Protein AF-A0A1B6HY17-F1 (afdb_monomer_lite)

pLDDT: mean 80.17, std 13.47, range [38.69, 95.19]

Organism: NCBI:txid320908

Foldseek 3Di:
DVVVLVVVLVCCVVVVDPDDPVQVDWDWDWAAAPLDDPVDPVRTDIDTHGDPSVVVVVVVVVVVVLVVCVVVVVDDPLDQPPHPPRDPVNNVVVLVVLLVVLVVVDDQLVSLLVSLLVQQVGPVGDALVVLVVSCCPRPVVVCLVVLLPCVQPDVVVLVVSQVSVQSSLCSSVVHDPPPDSVVSCVVSVHDGVNVVSLVSLLVVLLVLCVDVVPPCNVVLVVVLVVLVPDCVCVPPPDRSNNVSNVVNCVVPVDDDPPPDPPPVDDPVDPPPPDPPPDDDDCDQVNDHDDPPDDPVVVVVSVVVCCCVVPVPDDDDADQPDQDSSGHGD

Radius of gyration: 31.62 Å; chains: 1; bounding box: 74×53×94 Å

Sequence (329 aa):
ALDILLNLYNNIWNGIMDFPDSWKKFKVVALLKPGKDKDNETSYRPISLIPCFIKIMNTMIKNRLVWLVDYLKIIPDAQHAFRKHLGCADYLVQLISNIQTAFTHNESTQKDLNILKMVSCGRNGANPDFVLSIYKSLIRSKIDYCSFIYGHAPNYILDRLEKVQNQALRLAIGAFKTTPIIGMQFECAIPTLSLRRLSLTERLIYKIITDTTHPAYHSVMYLYMLTNNNPFWNKKKTPVYIQALSLVQTINPIENNLKLFAVPHDLTKPIEITDVNVSCNTLINGRLLDKKVSNQILQQEWYNMVNITYKDNIMIYTDGSKIDSGSGA

Secondary structure (DSSP, 8-state):
-HHHHHHHHHHHHTTSSPPPGGGG--EEEEEEPTT--TT-GGGEEEEEE--HHHHHHHHHHHHHHHHHHHHTT-S-TT--TTSTT--HHHHHHHHHHHHHHHHHT--HHHHHHHHHHHHHTSTT---HHHHHHHIIIIIIHHHHTTHHHHTTS-HHHHHHHHHHHHHHHHHHTT--TTS-HHHHHHHTT---HHHHHHHHHHHHHHHHHH-TTSTTHHHHHHHHHHHHT-GGGGSSPPPHHHHHHHHHHHH-SS---------SS-TTS--------------BTTBPPPTTS-HHHHHHHHHHHHHHH-TT---PPPTTPBPTTSSB-

InterPro domains:
  IPR052560 RNA-directed DNA polymerase, mobile element [PTHR36688] (4-109)

Structure (mmCIF, N/CA/C/O backbone):
data_AF-A0A1B6HY17-F1
#
_entry.id   AF-A0A1B6HY17-F1
#
loop_
_atom_site.group_PDB
_atom_site.id
_atom_site.type_symbol
_atom_site.label_atom_id
_atom_site.label_alt_id
_atom_site.label_comp_id
_atom_site.label_asym_id
_atom_site.label_entity_id
_atom_site.label_seq_id
_atom_site.pdbx_PDB_ins_code
_atom_site.Cartn_x
_atom_site.Cartn_y
_atom_site.Cartn_z
_atom_site.occupancy
_atom_site.B_iso_or_equiv
_atom_site.auth_seq_id
_atom_site.auth_comp_id
_atom_site.auth_asym_id
_atom_site.auth_atom_id
_atom_site.pdbx_PDB_model_num
ATOM 1 N N . ALA A 1 1 ? 22.034 0.777 -54.975 1.00 74.00 1 ALA A N 1
ATOM 2 C CA . ALA A 1 1 ? 21.857 1.899 -54.017 1.00 74.00 1 ALA A CA 1
ATOM 3 C C . ALA A 1 1 ? 21.932 1.423 -52.564 1.00 74.00 1 ALA A C 1
ATOM 5 O O . ALA A 1 1 ? 22.752 1.944 -51.819 1.00 74.00 1 ALA A O 1
ATOM 6 N N . LEU A 1 2 ? 21.138 0.419 -52.168 1.00 86.75 2 LEU A N 1
ATOM 7 C CA . LEU A 1 2 ? 21.209 -0.180 -50.826 1.00 86.75 2 LEU A CA 1
ATOM 8 C C . LEU A 1 2 ? 22.579 -0.807 -50.523 1.00 86.75 2 LEU A C 1
ATOM 10 O O . LEU A 1 2 ? 23.093 -0.599 -49.432 1.00 86.75 2 LEU A O 1
ATOM 14 N N . ASP A 1 3 ? 23.212 -1.468 -51.495 1.00 90.62 3 ASP A N 1
ATOM 15 C CA . ASP A 1 3 ? 24.536 -2.087 -51.300 1.00 90.62 3 ASP A CA 1
ATOM 16 C C . ASP A 1 3 ? 25.638 -1.056 -51.039 1.00 90.62 3 ASP A C 1
ATOM 18 O O . ASP A 1 3 ? 26.510 -1.256 -50.201 1.00 90.62 3 ASP A O 1
ATOM 22 N N . ILE A 1 4 ? 25.558 0.098 -51.706 1.00 90.12 4 ILE A N 1
ATOM 23 C CA . ILE A 1 4 ? 26.482 1.221 -51.498 1.00 90.12 4 ILE A CA 1
ATOM 24 C C . ILE A 1 4 ? 26.319 1.767 -50.077 1.00 90.12 4 ILE A C 1
ATOM 26 O O . ILE A 1 4 ? 27.302 1.997 -49.377 1.00 90.12 4 ILE A O 1
ATOM 30 N N . LEU A 1 5 ? 25.070 1.940 -49.637 1.00 88.88 5 LEU A N 1
ATOM 31 C CA . LEU A 1 5 ? 24.751 2.406 -48.293 1.00 88.88 5 LEU A CA 1
ATOM 32 C C . LEU A 1 5 ? 25.228 1.408 -47.224 1.00 88.88 5 LEU A C 1
ATOM 34 O O . LEU A 1 5 ? 25.807 1.807 -46.216 1.00 88.88 5 LEU A O 1
ATOM 38 N N . LEU A 1 6 ? 25.014 0.112 -47.455 1.00 91.19 6 LEU A N 1
ATOM 39 C CA . LEU A 1 6 ? 25.453 -0.962 -46.571 1.00 91.19 6 LEU A CA 1
ATOM 40 C C . LEU A 1 6 ? 26.981 -1.001 -46.454 1.00 91.19 6 LEU A C 1
ATOM 42 O O . LEU A 1 6 ? 27.503 -1.042 -45.341 1.00 91.19 6 LEU A O 1
ATOM 46 N N . ASN A 1 7 ? 27.693 -0.922 -47.580 1.00 91.94 7 ASN A N 1
ATOM 47 C CA . ASN A 1 7 ? 29.153 -0.852 -47.600 1.00 91.94 7 ASN A CA 1
ATOM 48 C C . ASN A 1 7 ? 29.667 0.374 -46.842 1.00 91.94 7 ASN A C 1
ATOM 50 O O . ASN A 1 7 ? 30.602 0.260 -46.054 1.00 91.94 7 ASN A O 1
ATOM 54 N N . LEU A 1 8 ? 29.016 1.527 -47.009 1.00 91.56 8 LEU A N 1
ATOM 55 C CA . LEU A 1 8 ? 29.363 2.742 -46.280 1.00 91.56 8 LEU A CA 1
ATOM 56 C C . LEU A 1 8 ? 29.219 2.564 -44.760 1.00 91.56 8 LEU A C 1
ATOM 58 O O . LEU A 1 8 ? 30.138 2.907 -44.020 1.00 91.56 8 LEU A O 1
ATOM 62 N N . TYR A 1 9 ? 28.117 1.979 -44.280 1.00 92.75 9 TYR A N 1
ATOM 63 C CA . TYR A 1 9 ? 27.955 1.699 -42.849 1.00 92.75 9 TYR A CA 1
ATOM 64 C C . TYR A 1 9 ? 28.946 0.660 -42.324 1.00 92.75 9 TYR A C 1
ATOM 66 O O . TYR A 1 9 ? 29.460 0.824 -41.220 1.00 92.75 9 TYR A O 1
ATOM 74 N N . ASN A 1 10 ? 29.234 -0.389 -43.096 1.00 93.19 10 ASN A N 1
ATOM 75 C CA . ASN A 1 10 ? 30.201 -1.414 -42.704 1.00 93.19 10 ASN A CA 1
ATOM 76 C C . ASN A 1 10 ? 31.621 -0.843 -42.606 1.00 93.19 10 ASN A C 1
ATOM 78 O O . ASN A 1 10 ? 32.337 -1.164 -41.662 1.00 93.19 10 ASN A O 1
ATOM 82 N N . ASN A 1 11 ? 32.010 0.047 -43.523 1.00 93.38 11 ASN A N 1
ATOM 83 C CA . ASN A 1 11 ? 33.306 0.724 -43.472 1.00 93.38 11 ASN A CA 1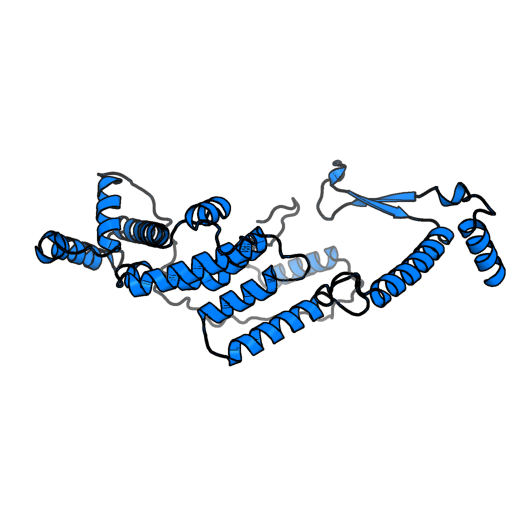
ATOM 84 C C . ASN A 1 11 ? 33.441 1.602 -42.222 1.00 93.38 11 ASN A C 1
ATOM 86 O O . ASN A 1 11 ? 34.491 1.588 -41.586 1.00 93.38 11 ASN A O 1
ATOM 90 N N . ILE A 1 12 ? 32.373 2.311 -41.837 1.00 91.88 12 ILE A N 1
ATOM 91 C CA . ILE A 1 12 ? 32.336 3.073 -40.578 1.00 91.88 12 ILE A CA 1
ATOM 92 C C . ILE A 1 12 ? 32.447 2.131 -39.373 1.00 91.88 12 ILE A C 1
ATOM 94 O O . ILE A 1 12 ? 33.233 2.372 -38.463 1.00 91.88 12 ILE A O 1
ATOM 98 N N . TRP A 1 13 ? 31.677 1.040 -39.360 1.00 89.75 13 TRP A N 1
ATOM 99 C CA . TRP A 1 13 ? 31.637 0.101 -38.234 1.00 89.75 13 TRP A CA 1
ATOM 100 C C . TRP A 1 13 ? 32.972 -0.614 -38.001 1.00 89.75 13 TRP A C 1
ATOM 102 O O . TRP A 1 13 ? 33.369 -0.825 -36.859 1.00 89.75 13 TRP A O 1
ATOM 112 N N . ASN A 1 14 ? 33.670 -0.966 -39.081 1.00 92.31 14 ASN A N 1
ATOM 113 C CA . ASN A 1 14 ? 34.960 -1.651 -39.035 1.00 92.31 14 ASN A CA 1
ATOM 114 C C . ASN A 1 14 ? 36.148 -0.692 -38.838 1.00 92.31 14 ASN A C 1
ATOM 116 O O . ASN A 1 14 ? 37.292 -1.136 -38.888 1.00 92.31 14 ASN A O 1
ATOM 120 N N . GLY A 1 15 ? 35.898 0.611 -38.649 1.00 89.12 15 GLY A N 1
ATOM 121 C CA . GLY A 1 15 ? 36.947 1.616 -38.448 1.00 89.12 15 GLY A CA 1
ATOM 122 C C . GLY A 1 15 ? 37.780 1.921 -39.697 1.00 89.12 15 GLY A C 1
ATOM 123 O O . GLY A 1 15 ? 38.855 2.497 -39.586 1.00 89.12 15 GLY A O 1
ATOM 124 N N . ILE A 1 16 ? 37.302 1.536 -40.885 1.00 93.56 16 ILE A N 1
ATOM 125 C CA . ILE A 1 16 ? 37.954 1.827 -42.173 1.00 93.56 16 ILE A CA 1
ATOM 126 C C . ILE A 1 16 ? 37.718 3.292 -42.567 1.00 93.56 16 ILE A C 1
ATOM 128 O O . ILE A 1 16 ? 38.547 3.901 -43.238 1.00 93.56 16 ILE A O 1
ATOM 132 N N . MET A 1 17 ? 36.575 3.853 -42.167 1.00 91.00 17 MET A N 1
ATOM 133 C CA . MET A 1 17 ? 36.203 5.238 -42.433 1.00 91.00 17 MET A CA 1
ATOM 134 C C . MET A 1 17 ? 35.754 5.928 -41.148 1.00 91.00 17 MET A C 1
ATOM 136 O O . MET A 1 17 ? 34.945 5.384 -40.395 1.00 91.00 17 MET A O 1
ATOM 140 N N . ASP A 1 18 ? 36.223 7.156 -40.945 1.00 88.31 18 ASP A N 1
ATOM 141 C CA . ASP A 1 18 ? 35.771 7.984 -39.837 1.00 88.31 18 ASP A CA 1
ATOM 142 C C . ASP A 1 18 ? 34.319 8.421 -39.996 1.00 88.31 18 ASP A C 1
ATOM 144 O O . ASP A 1 18 ? 33.755 8.541 -41.088 1.00 88.31 18 ASP A O 1
ATOM 148 N N . PHE A 1 19 ? 33.707 8.707 -38.854 1.00 88.50 19 PHE A N 1
ATOM 149 C CA . PHE A 1 19 ? 32.346 9.191 -38.815 1.00 88.50 19 PHE A CA 1
ATOM 150 C C . PHE A 1 19 ? 32.248 10.609 -39.396 1.00 88.50 19 PHE A C 1
ATOM 152 O O . PHE A 1 19 ? 32.865 11.520 -38.830 1.00 88.50 19 PHE A O 1
ATOM 159 N N . PRO A 1 20 ? 31.440 10.845 -40.448 1.00 89.62 20 PRO A N 1
ATOM 160 C CA . PRO A 1 20 ? 31.355 12.162 -41.069 1.00 89.62 20 PRO A CA 1
ATOM 161 C C . PRO A 1 20 ? 30.902 13.238 -40.076 1.00 89.62 20 PRO A C 1
ATOM 163 O O . PRO A 1 20 ? 29.918 13.062 -39.356 1.00 89.62 20 PRO A O 1
ATOM 166 N N . ASP A 1 21 ? 31.556 14.399 -40.067 1.00 88.56 21 ASP A N 1
ATOM 167 C CA . ASP A 1 21 ? 31.206 15.473 -39.124 1.00 88.56 21 ASP A CA 1
ATOM 168 C C . ASP A 1 21 ? 29.803 16.041 -39.351 1.00 88.56 21 ASP A C 1
ATOM 170 O O . ASP A 1 21 ? 29.134 16.469 -38.410 1.00 88.56 21 ASP A O 1
ATOM 174 N N . SER A 1 22 ? 29.304 15.992 -40.587 1.00 88.12 22 SER A N 1
ATOM 175 C CA . SER A 1 22 ? 27.924 16.368 -40.911 1.00 88.12 22 SER A CA 1
ATOM 176 C C . SER A 1 22 ? 26.894 15.484 -40.203 1.00 88.12 22 SER A C 1
ATOM 178 O O . SER A 1 22 ? 25.798 15.945 -39.892 1.00 88.12 22 SER A O 1
ATOM 180 N N . TRP A 1 23 ? 27.247 14.235 -39.900 1.00 88.81 23 TRP A N 1
ATOM 181 C CA . TRP A 1 23 ? 26.377 13.280 -39.220 1.00 88.81 23 TRP A CA 1
ATOM 182 C C . TRP A 1 23 ? 26.347 13.483 -37.698 1.00 88.81 23 TRP A C 1
ATOM 184 O O . TRP A 1 23 ? 25.401 13.047 -37.044 1.00 88.81 23 TRP A O 1
ATOM 194 N N . LYS A 1 24 ? 27.344 14.182 -37.140 1.00 87.38 24 LYS A N 1
ATOM 195 C CA . LYS A 1 24 ? 27.433 14.538 -35.711 1.00 87.38 24 LYS A CA 1
ATOM 196 C C . LYS A 1 24 ? 26.614 15.788 -35.358 1.00 87.38 24 LYS A C 1
ATOM 198 O O . LYS A 1 24 ? 26.428 16.091 -34.184 1.00 87.38 24 LYS A O 1
ATOM 203 N N . LYS A 1 25 ? 26.126 16.530 -36.360 1.00 89.75 25 LYS A N 1
ATOM 204 C CA . LYS A 1 25 ? 25.347 17.763 -36.172 1.00 89.75 25 LYS A CA 1
ATOM 205 C C . LYS A 1 25 ? 23.855 17.441 -36.045 1.00 89.75 25 LYS A C 1
ATOM 207 O O . LYS A 1 25 ? 23.248 16.892 -36.964 1.00 89.75 25 LYS A O 1
ATOM 212 N N . PHE A 1 26 ? 23.251 17.825 -34.921 1.00 92.25 26 PHE A N 1
ATOM 213 C CA . PHE A 1 26 ? 21.824 17.631 -34.644 1.00 92.25 26 PHE A CA 1
ATOM 214 C C . PHE A 1 26 ? 21.090 18.970 -34.600 1.00 92.25 26 PHE A C 1
ATOM 216 O O . PHE A 1 26 ? 21.596 19.942 -34.043 1.00 92.25 26 PHE A O 1
ATOM 223 N N . LYS A 1 27 ? 19.872 19.021 -35.150 1.00 91.38 27 LYS A N 1
ATOM 224 C CA . LYS A 1 27 ? 19.006 20.201 -35.033 1.00 91.38 27 LYS A CA 1
ATOM 225 C C . LYS A 1 27 ? 18.105 20.038 -33.814 1.00 91.38 27 LYS A C 1
ATOM 227 O O . LYS A 1 27 ? 17.242 19.167 -33.817 1.00 91.38 27 LYS A O 1
ATOM 232 N N . VAL A 1 28 ? 18.282 20.864 -32.789 1.00 91.25 28 VAL A N 1
ATOM 233 C CA . VAL A 1 28 ? 17.421 20.846 -31.598 1.00 91.25 28 VAL A CA 1
ATOM 234 C C . VAL A 1 28 ? 16.226 21.767 -31.824 1.00 91.25 28 VAL A C 1
ATOM 236 O O . VAL A 1 28 ? 16.386 22.922 -32.206 1.00 91.25 28 VAL A O 1
ATOM 239 N N . VAL A 1 29 ? 15.021 21.245 -31.610 1.00 92.75 29 VAL A N 1
ATOM 240 C CA . VAL A 1 29 ? 13.766 22.000 -31.653 1.00 92.75 29 VAL A CA 1
ATOM 241 C C . VAL A 1 29 ? 13.125 21.933 -30.274 1.00 92.75 29 VAL A C 1
ATOM 243 O O . VAL A 1 29 ? 12.852 20.847 -29.768 1.00 92.75 29 VAL A O 1
ATOM 246 N N . ALA A 1 30 ? 12.889 23.087 -29.661 1.00 92.00 30 ALA A N 1
ATOM 247 C CA . ALA A 1 30 ? 12.223 23.192 -28.371 1.00 92.00 30 ALA A CA 1
ATOM 248 C C . ALA A 1 30 ? 10.698 23.227 -28.567 1.00 92.00 30 ALA A C 1
ATOM 250 O O . ALA A 1 30 ? 10.172 24.137 -29.203 1.00 92.00 30 ALA A O 1
ATOM 251 N N . LEU A 1 31 ? 9.979 22.238 -28.030 1.00 91.94 31 LEU A N 1
ATOM 252 C CA . LEU A 1 31 ? 8.514 22.212 -28.039 1.00 91.94 31 LEU A CA 1
ATOM 253 C C . LEU A 1 31 ? 7.955 22.680 -26.699 1.00 91.94 31 LEU A C 1
ATOM 255 O O . LEU A 1 31 ? 8.223 22.060 -25.670 1.00 91.94 31 LEU A O 1
ATOM 259 N N . LEU A 1 32 ? 7.137 23.729 -26.711 1.00 93.69 32 LEU A N 1
ATOM 260 C CA . LEU A 1 32 ? 6.483 24.235 -25.506 1.00 93.69 32 LEU A CA 1
ATOM 261 C C . LEU A 1 32 ? 5.523 23.185 -24.917 1.00 93.69 32 LEU A C 1
ATOM 263 O O . LEU A 1 32 ? 4.714 22.584 -25.629 1.00 93.69 32 LEU A O 1
ATOM 267 N N . LYS A 1 33 ? 5.603 22.955 -23.603 1.00 89.88 33 LYS A N 1
ATOM 268 C CA . LYS A 1 33 ? 4.640 22.130 -22.864 1.00 89.88 33 LYS A CA 1
ATOM 269 C C . LYS A 1 33 ? 3.282 22.857 -22.837 1.00 89.88 33 LYS A C 1
ATOM 271 O O . LYS A 1 33 ? 3.252 24.056 -22.573 1.00 89.88 33 LYS A O 1
ATOM 276 N N . PRO A 1 34 ? 2.155 22.160 -23.065 1.00 88.94 34 PRO A N 1
ATOM 277 C CA . PRO A 1 34 ? 0.836 22.793 -23.054 1.00 88.94 34 PRO A CA 1
ATOM 278 C C . PRO A 1 34 ? 0.552 23.533 -21.738 1.00 88.94 34 PRO A C 1
ATOM 280 O O . PRO A 1 34 ? 0.743 22.956 -20.667 1.00 88.94 34 PRO A O 1
ATOM 283 N N . GLY A 1 35 ? 0.090 24.787 -21.824 1.00 87.62 35 GLY A N 1
ATOM 284 C CA . GLY A 1 35 ? -0.302 25.603 -20.665 1.00 87.62 35 GLY A CA 1
ATOM 285 C C . GLY A 1 35 ? 0.851 26.047 -19.758 1.00 87.62 35 GLY A C 1
ATOM 286 O O . GLY A 1 35 ? 0.622 26.340 -18.589 1.00 87.62 35 GLY A O 1
ATOM 287 N N . LYS A 1 36 ? 2.095 26.039 -20.251 1.00 88.00 36 LYS A N 1
ATOM 288 C CA . LYS A 1 36 ? 3.266 26.528 -19.515 1.00 88.00 36 LYS A CA 1
ATOM 289 C C . LYS A 1 36 ? 3.767 27.849 -20.090 1.00 88.00 36 LYS A C 1
ATOM 291 O O . LYS A 1 36 ? 3.614 28.107 -21.282 1.00 88.00 36 LYS A O 1
ATOM 296 N N . ASP A 1 37 ? 4.357 28.655 -19.214 1.00 89.19 37 ASP A N 1
ATOM 297 C CA . ASP A 1 37 ? 4.884 29.978 -19.533 1.00 89.19 37 ASP A CA 1
ATOM 298 C C . ASP A 1 37 ? 5.977 29.906 -20.611 1.00 89.19 37 ASP A C 1
ATOM 300 O O . ASP A 1 37 ? 6.870 29.059 -20.537 1.00 89.19 37 ASP A O 1
ATOM 304 N N . LYS A 1 38 ? 5.890 30.779 -21.616 1.00 89.50 38 LYS A N 1
ATOM 305 C CA . LYS A 1 38 ? 6.807 30.822 -22.761 1.00 89.50 38 LYS A CA 1
ATOM 306 C C . LYS A 1 38 ? 8.171 31.393 -22.403 1.00 89.50 38 LYS A C 1
ATOM 308 O O . LYS A 1 38 ? 9.128 31.054 -23.098 1.00 89.50 38 LYS A O 1
ATOM 313 N N . ASP A 1 39 ? 8.244 32.197 -21.348 1.00 89.62 39 ASP A N 1
ATOM 314 C CA . ASP A 1 39 ? 9.460 32.913 -20.957 1.00 89.62 39 ASP A CA 1
ATOM 315 C C . ASP A 1 39 ? 10.358 32.074 -20.033 1.00 89.62 39 ASP A C 1
ATOM 317 O O . ASP A 1 39 ? 11.509 32.417 -19.777 1.00 89.62 39 ASP A O 1
ATOM 321 N N . ASN A 1 40 ? 9.863 30.919 -19.575 1.00 86.25 40 ASN A N 1
ATOM 322 C CA . ASN A 1 40 ? 10.612 29.986 -18.743 1.00 86.25 40 ASN A CA 1
ATOM 323 C C . ASN A 1 40 ? 11.183 28.822 -19.571 1.00 86.25 40 ASN A C 1
ATOM 325 O O . ASN A 1 40 ? 10.450 28.040 -20.180 1.00 86.25 40 ASN A O 1
ATOM 329 N N . GLU A 1 41 ? 12.503 28.638 -19.531 1.00 84.50 41 GLU A N 1
ATOM 330 C CA . GLU A 1 41 ? 13.215 27.579 -20.261 1.00 84.50 41 GLU A CA 1
ATOM 331 C C . GLU A 1 41 ? 12.730 26.162 -19.898 1.00 84.50 41 GLU A C 1
ATOM 333 O O . GLU A 1 41 ? 12.620 25.283 -20.759 1.00 84.50 41 GLU A O 1
ATOM 338 N N . THR A 1 42 ? 12.347 25.931 -18.636 1.00 88.38 42 THR A N 1
ATOM 339 C CA . THR A 1 42 ? 11.865 24.619 -18.159 1.00 88.38 42 THR A CA 1
ATOM 340 C C . THR A 1 42 ? 10.504 24.218 -18.744 1.00 88.38 42 THR A C 1
ATOM 342 O O . THR A 1 42 ? 10.095 23.046 -18.664 1.00 88.38 42 THR A O 1
ATOM 345 N N . SER A 1 43 ? 9.803 25.163 -19.375 1.00 92.25 43 SER A N 1
ATOM 346 C CA . SER A 1 43 ? 8.531 24.945 -20.063 1.00 92.25 43 SER A CA 1
ATOM 347 C C . SER A 1 43 ? 8.683 24.226 -21.396 1.00 92.25 43 SER A C 1
ATOM 349 O O . SER A 1 43 ? 7.687 23.733 -21.921 1.00 92.25 43 SER A O 1
ATOM 351 N N . TYR A 1 44 ? 9.892 24.095 -21.939 1.00 92.62 44 TYR A N 1
ATOM 352 C CA . TYR A 1 44 ? 10.112 23.453 -23.231 1.00 92.62 44 TYR A CA 1
ATOM 353 C C . TYR A 1 44 ? 10.596 22.002 -23.095 1.00 92.62 44 TYR A C 1
ATOM 355 O O . TYR A 1 44 ? 11.185 21.583 -22.098 1.00 92.62 44 TYR A O 1
ATOM 363 N N . ARG A 1 45 ? 10.308 21.193 -24.116 1.00 88.56 45 ARG A N 1
ATOM 364 C CA . ARG A 1 45 ? 10.867 19.858 -24.336 1.00 88.56 45 ARG A CA 1
ATOM 365 C C . ARG A 1 45 ? 11.839 19.945 -25.512 1.00 88.56 45 ARG A C 1
ATOM 367 O O . ARG A 1 45 ? 11.376 20.189 -26.628 1.00 88.56 45 ARG A O 1
ATOM 374 N N . PRO A 1 46 ? 13.148 19.752 -25.312 1.00 92.69 46 PRO A N 1
ATOM 375 C CA . PRO A 1 46 ? 14.078 19.704 -26.429 1.00 92.69 46 PRO A CA 1
ATOM 376 C C . PRO A 1 46 ? 13.891 18.394 -27.205 1.00 92.69 46 PRO A C 1
ATOM 378 O O . PRO A 1 46 ? 13.906 17.307 -26.629 1.00 92.69 46 PRO A O 1
ATOM 381 N N . ILE A 1 47 ? 13.716 18.490 -28.523 1.00 91.31 47 ILE A N 1
ATOM 382 C CA . ILE A 1 47 ? 13.706 17.355 -29.448 1.00 91.31 47 ILE A CA 1
ATOM 383 C C . ILE A 1 47 ? 14.886 17.493 -30.399 1.00 91.31 47 ILE A C 1
ATOM 385 O O . ILE A 1 47 ? 14.967 18.443 -31.176 1.00 91.31 47 ILE A O 1
ATOM 389 N N . SER A 1 48 ? 15.778 16.507 -30.378 1.00 91.81 48 SER A N 1
ATOM 390 C CA . SER A 1 48 ? 16.912 16.437 -31.297 1.00 91.81 48 SER A CA 1
ATOM 391 C C . SER A 1 48 ? 16.503 15.760 -32.604 1.00 91.81 48 SER A C 1
ATOM 393 O O . SER A 1 48 ? 16.241 14.557 -32.659 1.00 91.81 48 SER A O 1
ATOM 395 N N . LEU A 1 49 ? 16.467 16.531 -33.688 1.00 90.62 49 LEU A N 1
ATOM 396 C CA . LEU A 1 49 ? 16.283 16.033 -35.044 1.00 90.62 49 LEU A CA 1
ATOM 397 C C . LEU A 1 49 ? 17.619 15.527 -35.582 1.00 90.62 49 LEU A C 1
ATOM 399 O O . LEU A 1 49 ? 18.502 16.283 -35.990 1.00 90.62 49 LEU A O 1
ATOM 403 N N . ILE A 1 50 ? 17.736 14.207 -35.557 1.00 91.69 50 ILE A N 1
ATOM 404 C CA . ILE A 1 50 ? 18.906 13.464 -36.006 1.00 91.69 50 ILE A CA 1
ATOM 405 C C . ILE A 1 50 ? 18.875 13.296 -37.545 1.00 91.69 50 ILE A C 1
ATOM 407 O O . ILE A 1 50 ? 17.794 13.017 -38.088 1.00 91.69 50 ILE A O 1
ATOM 411 N N . PRO A 1 51 ? 20.019 13.407 -38.256 1.00 90.94 51 PRO A N 1
ATOM 412 C CA . PRO A 1 51 ? 20.111 13.127 -39.691 1.00 90.94 51 PRO A CA 1
ATOM 413 C C . PRO A 1 51 ? 19.601 11.727 -40.070 1.00 90.94 51 PRO A C 1
ATOM 415 O O . PRO A 1 51 ? 19.780 10.762 -39.324 1.00 90.94 51 PRO A O 1
ATOM 418 N N . CYS A 1 52 ? 18.993 11.587 -41.253 1.00 90.44 52 CYS A N 1
ATOM 419 C CA . CYS A 1 52 ? 18.391 10.323 -41.700 1.00 90.44 52 CYS A CA 1
ATOM 420 C C . CYS A 1 52 ? 19.388 9.154 -41.719 1.00 90.44 52 CYS A C 1
ATOM 422 O O . CYS A 1 52 ? 19.048 8.062 -41.268 1.00 90.44 52 CYS A O 1
ATOM 424 N N . PHE A 1 53 ? 20.630 9.395 -42.148 1.00 89.88 53 PHE A N 1
ATOM 425 C CA . PHE A 1 53 ? 21.679 8.374 -42.149 1.00 89.88 53 PHE A CA 1
ATOM 426 C C . PHE A 1 53 ? 21.970 7.814 -40.748 1.00 89.88 53 PHE A C 1
ATOM 428 O O . PHE A 1 53 ? 22.136 6.606 -40.583 1.00 89.88 53 PHE A O 1
ATOM 435 N N . ILE A 1 54 ? 21.949 8.655 -39.714 1.00 90.94 54 ILE A N 1
ATOM 436 C CA . ILE A 1 54 ? 22.124 8.208 -38.327 1.00 90.94 54 ILE A CA 1
ATOM 437 C C . ILE A 1 54 ? 20.906 7.455 -37.825 1.00 90.94 54 ILE A C 1
ATOM 439 O O . ILE A 1 54 ? 21.050 6.451 -37.138 1.00 90.94 54 ILE A O 1
ATOM 443 N N . LYS A 1 55 ? 19.694 7.901 -38.173 1.00 90.94 55 LYS A N 1
ATOM 444 C CA . LYS A 1 55 ? 18.465 7.189 -37.795 1.00 90.94 55 LYS A CA 1
ATOM 445 C C . LYS A 1 55 ? 18.469 5.754 -38.322 1.00 90.94 55 LYS A C 1
ATOM 447 O O . LYS A 1 55 ? 18.098 4.841 -37.586 1.00 90.94 55 LYS A O 1
ATOM 452 N N . ILE A 1 56 ? 18.925 5.553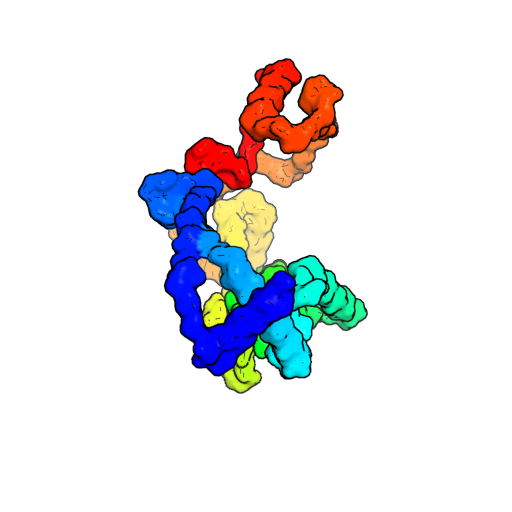 -39.560 1.00 91.69 56 ILE A N 1
ATOM 453 C CA . ILE A 1 56 ? 19.075 4.222 -40.162 1.00 91.69 56 ILE A CA 1
ATOM 454 C C . ILE A 1 56 ? 20.112 3.406 -39.379 1.00 91.69 56 ILE A C 1
ATOM 456 O O . ILE A 1 56 ? 19.806 2.294 -38.950 1.00 91.69 56 ILE A O 1
ATOM 460 N N . MET A 1 57 ? 21.290 3.976 -39.106 1.00 90.06 57 MET A N 1
ATOM 461 C CA . MET A 1 57 ? 22.336 3.306 -38.325 1.00 90.06 57 MET A CA 1
ATOM 462 C C . MET A 1 57 ? 21.865 2.918 -36.915 1.00 90.06 57 MET A C 1
ATOM 464 O O . MET A 1 57 ? 21.982 1.760 -36.523 1.00 90.06 57 MET A O 1
ATOM 468 N N . ASN A 1 58 ? 21.236 3.842 -36.187 1.00 91.88 58 ASN A N 1
ATOM 469 C CA . ASN A 1 58 ? 20.657 3.596 -34.866 1.00 91.88 58 ASN A CA 1
ATOM 470 C C . ASN A 1 58 ? 19.597 2.495 -34.905 1.00 91.88 58 ASN A C 1
ATOM 472 O O . ASN A 1 58 ? 19.517 1.685 -33.987 1.00 91.88 58 ASN A O 1
ATOM 476 N N . THR A 1 59 ? 18.794 2.441 -35.969 1.00 93.19 59 THR A N 1
ATOM 477 C CA . THR A 1 59 ? 17.789 1.388 -36.144 1.00 93.19 59 THR A CA 1
ATOM 478 C C . THR A 1 59 ? 18.449 0.026 -36.371 1.00 93.19 59 THR A C 1
ATOM 480 O O . THR A 1 59 ? 18.032 -0.952 -35.754 1.00 93.19 59 THR A O 1
ATOM 483 N N . MET A 1 60 ? 19.513 -0.048 -37.180 1.00 91.62 60 MET A N 1
ATOM 484 C CA . MET A 1 60 ? 20.286 -1.285 -37.370 1.00 91.62 60 MET A CA 1
ATOM 485 C C . MET A 1 60 ? 20.922 -1.768 -36.062 1.00 91.62 60 MET A C 1
ATOM 487 O O . MET A 1 60 ? 20.796 -2.944 -35.718 1.00 91.62 60 MET A O 1
ATOM 491 N N . ILE A 1 61 ? 21.541 -0.858 -35.304 1.00 92.31 61 ILE A N 1
ATOM 492 C CA . ILE A 1 61 ? 22.142 -1.156 -33.997 1.00 92.31 61 ILE A CA 1
ATOM 493 C C . ILE A 1 61 ? 21.069 -1.630 -33.017 1.00 92.31 61 ILE A C 1
ATOM 495 O O . ILE A 1 61 ? 21.215 -2.692 -32.418 1.00 92.31 61 ILE A O 1
ATOM 499 N N . LYS A 1 62 ? 19.958 -0.893 -32.897 1.00 93.06 62 LYS A N 1
ATOM 500 C CA . LYS A 1 62 ? 18.822 -1.263 -32.046 1.00 93.06 62 LYS A CA 1
ATOM 501 C C . LYS A 1 62 ? 18.335 -2.674 -32.366 1.00 93.06 62 LYS A C 1
ATOM 503 O O . LYS A 1 62 ? 18.154 -3.464 -31.449 1.00 93.06 62 LYS A O 1
ATOM 508 N N . ASN A 1 63 ? 18.130 -2.999 -33.641 1.00 92.69 63 ASN A N 1
ATOM 509 C CA . ASN A 1 63 ? 17.618 -4.310 -34.038 1.00 92.69 63 ASN A CA 1
ATOM 510 C C . ASN A 1 63 ? 18.584 -5.441 -33.653 1.00 92.69 63 ASN A C 1
ATOM 512 O O . ASN A 1 63 ? 18.139 -6.467 -33.142 1.00 92.69 63 ASN A O 1
ATOM 516 N N . ARG A 1 64 ? 19.897 -5.236 -33.834 1.00 93.06 64 ARG A N 1
ATOM 517 C CA . ARG A 1 64 ? 20.926 -6.196 -33.401 1.00 93.06 64 ARG A CA 1
ATOM 518 C C . ARG A 1 64 ? 20.968 -6.349 -31.879 1.00 93.06 64 ARG A C 1
ATOM 520 O O . ARG A 1 64 ? 21.031 -7.471 -31.390 1.00 93.06 64 ARG A O 1
ATOM 527 N N . LEU A 1 65 ? 20.887 -5.243 -31.137 1.00 91.69 65 LEU A N 1
ATOM 528 C CA . LEU A 1 65 ? 20.875 -5.259 -29.672 1.00 91.69 65 LEU A CA 1
ATOM 529 C C . LEU A 1 65 ? 19.636 -5.958 -29.114 1.00 91.69 65 LEU A C 1
ATOM 531 O O . LEU A 1 65 ? 19.767 -6.771 -28.210 1.00 91.69 65 LEU A O 1
ATOM 535 N N . VAL A 1 66 ? 18.450 -5.681 -29.662 1.00 89.50 66 VAL A N 1
ATOM 536 C CA . VAL A 1 66 ? 17.206 -6.347 -29.244 1.00 89.50 66 VAL A CA 1
ATOM 537 C C . VAL A 1 66 ? 17.313 -7.855 -29.459 1.00 89.50 66 VAL A C 1
ATOM 539 O O . VAL A 1 66 ? 17.053 -8.613 -28.530 1.00 89.50 66 VAL A O 1
ATOM 542 N N . TRP A 1 67 ? 17.774 -8.290 -30.638 1.00 91.50 67 TRP A N 1
ATOM 543 C CA . TRP A 1 67 ? 17.989 -9.713 -30.914 1.00 91.50 67 TRP A CA 1
ATOM 544 C C . TRP A 1 67 ? 18.971 -10.352 -29.923 1.00 91.50 67 TRP A C 1
ATOM 546 O O . TRP A 1 67 ? 18.686 -11.414 -29.376 1.00 91.50 67 TRP A O 1
ATOM 556 N N . LEU A 1 68 ? 20.098 -9.688 -29.650 1.00 91.88 68 LEU A N 1
ATOM 557 C CA . LEU A 1 68 ? 21.114 -10.185 -28.723 1.00 91.88 68 LEU A CA 1
ATOM 558 C C . LEU A 1 68 ? 20.573 -10.304 -27.291 1.00 91.88 68 LEU A C 1
ATOM 560 O O . LEU A 1 68 ? 20.819 -11.300 -26.617 1.00 91.88 68 LEU A O 1
ATOM 564 N N . VAL A 1 69 ? 19.828 -9.297 -26.833 1.00 88.81 69 VAL A N 1
ATOM 565 C CA . VAL A 1 69 ? 19.209 -9.259 -25.504 1.00 88.81 69 VAL A CA 1
ATOM 566 C C . VAL A 1 69 ? 18.203 -10.393 -25.319 1.00 88.81 69 VAL A C 1
ATOM 568 O O . VAL A 1 69 ? 18.204 -11.027 -24.261 1.00 88.81 69 VAL A O 1
ATOM 571 N N . ASP A 1 70 ? 17.376 -10.659 -26.332 1.00 86.00 70 ASP A N 1
ATOM 572 C CA . ASP A 1 70 ? 16.410 -11.759 -26.307 1.00 86.00 70 ASP A CA 1
ATOM 573 C C . ASP A 1 70 ? 17.115 -13.125 -26.377 1.00 86.00 70 ASP A C 1
ATOM 575 O O . ASP A 1 70 ? 16.777 -14.025 -25.607 1.00 86.00 70 ASP A O 1
ATOM 579 N N . TYR A 1 71 ? 18.136 -13.271 -27.232 1.00 90.25 71 TYR A N 1
ATOM 580 C CA . TYR A 1 71 ? 18.927 -14.503 -27.356 1.00 90.25 71 TYR A CA 1
ATOM 581 C C . TYR A 1 71 ? 19.639 -14.867 -26.046 1.00 90.25 71 TYR A C 1
ATOM 583 O O . TYR A 1 71 ? 19.581 -16.009 -25.593 1.00 90.25 71 TYR A O 1
ATOM 591 N N . LEU A 1 72 ? 20.267 -13.881 -25.402 1.00 91.69 72 LEU A N 1
ATOM 592 C CA . LEU A 1 72 ? 20.980 -14.056 -24.137 1.00 91.69 72 LEU A CA 1
ATOM 593 C C . LEU A 1 72 ? 20.057 -14.026 -22.905 1.00 91.69 72 LEU A C 1
ATOM 595 O O . LEU A 1 72 ? 20.538 -14.205 -21.788 1.00 91.69 72 LEU A O 1
ATOM 599 N N . LYS A 1 73 ? 18.746 -13.790 -23.079 1.00 86.94 73 LYS A N 1
ATOM 600 C CA . LYS A 1 73 ? 17.755 -13.633 -21.995 1.00 86.94 73 LYS A CA 1
ATOM 601 C C . LYS A 1 73 ? 18.195 -12.650 -20.900 1.00 86.94 73 LYS A C 1
ATOM 603 O O . LYS A 1 73 ? 17.956 -12.879 -19.712 1.00 86.94 73 LYS A O 1
ATOM 608 N N . ILE A 1 74 ? 18.829 -11.546 -21.306 1.00 85.62 74 ILE A N 1
ATOM 609 C CA . ILE A 1 74 ? 19.353 -10.527 -20.379 1.00 85.62 74 ILE A CA 1
ATOM 610 C C . ILE A 1 74 ? 18.199 -9.852 -19.628 1.00 85.62 74 ILE A C 1
ATOM 612 O O . ILE A 1 74 ? 18.293 -9.603 -18.427 1.00 85.62 74 ILE A O 1
ATOM 616 N N . ILE A 1 75 ? 17.092 -9.571 -20.326 1.00 77.50 75 ILE A N 1
ATOM 617 C CA . ILE A 1 75 ? 15.912 -8.933 -19.736 1.00 77.50 75 ILE A CA 1
ATOM 618 C C . ILE A 1 75 ? 14.978 -9.997 -19.125 1.00 77.50 75 ILE A C 1
ATOM 620 O O . ILE A 1 75 ? 14.720 -11.023 -19.757 1.00 77.50 75 ILE A O 1
ATOM 624 N N . PRO A 1 76 ? 14.430 -9.770 -17.915 1.00 74.56 76 PRO A N 1
ATOM 625 C CA . PRO A 1 76 ? 13.426 -10.645 -17.314 1.00 74.56 76 PRO A CA 1
ATOM 626 C C . PRO A 1 76 ? 12.132 -10.745 -18.130 1.00 74.56 76 PRO A C 1
ATOM 628 O O . PRO A 1 76 ? 11.621 -9.738 -18.611 1.00 74.56 76 PRO A O 1
ATOM 631 N N . ASP A 1 77 ? 11.510 -11.926 -18.157 1.00 73.94 77 ASP A N 1
ATOM 632 C CA . ASP A 1 77 ? 10.211 -12.120 -18.826 1.00 73.94 77 ASP A CA 1
ATOM 633 C C . ASP A 1 77 ? 9.059 -11.341 -18.172 1.00 73.94 77 ASP A C 1
ATOM 635 O O . ASP A 1 77 ? 8.060 -11.048 -18.816 1.00 73.94 77 ASP A O 1
ATOM 639 N N . ALA A 1 78 ? 9.226 -10.924 -16.915 1.00 67.62 78 ALA A N 1
ATOM 640 C CA . ALA A 1 78 ? 8.286 -10.038 -16.232 1.00 67.62 78 ALA A CA 1
ATOM 641 C C . ALA A 1 78 ? 8.359 -8.575 -16.719 1.00 67.62 78 ALA A C 1
ATOM 643 O O . ALA A 1 78 ? 7.435 -7.798 -16.477 1.00 67.62 78 ALA A O 1
ATOM 644 N N . GLN A 1 79 ? 9.438 -8.164 -17.394 1.00 73.12 79 GLN A N 1
ATOM 645 C CA . GLN A 1 79 ? 9.579 -6.798 -17.892 1.00 73.12 79 GLN A CA 1
ATOM 646 C C . GLN A 1 79 ? 8.874 -6.652 -19.243 1.00 73.12 79 GLN A C 1
ATOM 648 O O . GLN A 1 79 ? 9.323 -7.181 -20.256 1.00 73.12 79 GLN A O 1
ATOM 653 N N . HIS A 1 80 ? 7.788 -5.884 -19.252 1.00 75.25 80 HIS A N 1
ATOM 654 C CA . HIS A 1 80 ? 6.984 -5.649 -20.455 1.00 75.25 80 HIS A CA 1
ATOM 655 C C . HIS A 1 80 ? 7.435 -4.391 -21.203 1.00 75.25 80 HIS A C 1
ATOM 657 O O . HIS A 1 80 ? 7.446 -4.356 -22.430 1.00 75.25 80 HIS A O 1
ATOM 663 N N . ALA A 1 81 ? 7.884 -3.364 -20.474 1.00 69.62 81 ALA A N 1
ATOM 664 C CA . ALA A 1 81 ? 8.358 -2.125 -21.075 1.00 69.62 81 ALA A CA 1
ATOM 665 C C . ALA A 1 81 ? 9.580 -2.364 -21.980 1.00 69.62 81 ALA A C 1
ATOM 667 O O . ALA A 1 81 ? 10.532 -3.049 -21.595 1.00 69.62 81 ALA A O 1
ATOM 668 N N . PHE A 1 82 ? 9.560 -1.735 -23.159 1.00 72.56 82 PHE A N 1
ATOM 669 C CA . PHE A 1 82 ? 10.619 -1.771 -24.178 1.00 72.56 82 PHE A CA 1
ATOM 670 C C . PHE A 1 82 ? 10.837 -3.123 -24.874 1.00 72.56 82 PHE A C 1
ATOM 672 O O . PHE A 1 82 ? 11.755 -3.232 -25.690 1.00 72.56 82 PHE A O 1
ATOM 679 N N . ARG A 1 83 ? 9.982 -4.125 -24.630 1.00 77.31 83 ARG A N 1
ATOM 680 C CA . ARG A 1 83 ? 9.986 -5.377 -25.392 1.00 77.31 83 ARG A CA 1
ATOM 681 C C . ARG A 1 83 ? 9.002 -5.300 -26.551 1.00 77.31 83 ARG A C 1
ATOM 683 O O . ARG A 1 83 ? 7.941 -4.681 -26.475 1.00 77.31 83 ARG A O 1
ATOM 690 N N . LYS A 1 84 ? 9.379 -5.908 -27.672 1.00 76.62 84 LYS A N 1
ATOM 691 C CA . LYS A 1 84 ? 8.510 -5.965 -28.846 1.00 76.62 84 LYS A CA 1
ATOM 692 C C . LYS A 1 84 ? 7.264 -6.781 -28.482 1.00 76.62 84 LYS A C 1
ATOM 694 O O . LYS A 1 84 ? 7.399 -7.851 -27.904 1.00 76.62 84 LYS A O 1
ATOM 699 N N . HIS A 1 85 ? 6.084 -6.284 -28.844 1.00 80.50 85 HIS A N 1
ATOM 700 C CA . HIS A 1 85 ? 4.793 -6.944 -28.594 1.00 80.50 85 HIS A CA 1
ATOM 701 C C . HIS A 1 85 ? 4.375 -7.073 -27.117 1.00 80.50 85 HIS A C 1
ATOM 703 O O . HIS A 1 85 ? 3.454 -7.827 -26.837 1.00 80.50 85 HIS A O 1
ATOM 709 N N . LEU A 1 86 ? 5.006 -6.337 -26.194 1.00 78.31 86 LEU A N 1
ATOM 710 C CA . LEU A 1 86 ? 4.579 -6.264 -24.795 1.00 78.31 86 LEU A CA 1
ATOM 711 C C . LEU A 1 86 ? 4.339 -4.801 -24.408 1.00 78.31 86 LEU A C 1
ATOM 713 O O . LEU A 1 86 ? 5.241 -3.965 -24.463 1.00 78.31 86 LEU A O 1
ATOM 717 N N . GLY A 1 87 ? 3.096 -4.480 -24.061 1.00 77.88 87 GLY A N 1
ATOM 718 C CA . GLY A 1 87 ? 2.659 -3.158 -23.628 1.00 77.88 87 GLY A CA 1
ATOM 719 C C . GLY A 1 87 ? 2.240 -3.111 -22.158 1.00 77.88 87 GLY A C 1
ATOM 720 O O . GLY A 1 87 ? 2.222 -4.113 -21.443 1.00 77.88 87 GLY A O 1
ATOM 721 N N . CYS A 1 88 ? 1.849 -1.918 -21.701 1.00 69.25 88 CYS A N 1
ATOM 722 C CA . CYS A 1 88 ? 1.311 -1.732 -20.349 1.00 69.25 88 CYS A CA 1
ATOM 723 C C . CYS A 1 88 ? 0.011 -2.523 -20.127 1.00 69.25 88 CYS A C 1
ATOM 725 O O . CYS A 1 88 ? -0.237 -2.996 -19.022 1.00 69.25 88 CYS A O 1
ATOM 727 N N . ALA A 1 89 ? -0.808 -2.675 -21.173 1.00 74.81 89 ALA A N 1
ATOM 728 C CA . ALA A 1 89 ? -2.043 -3.450 -21.110 1.00 74.81 89 ALA A CA 1
ATOM 729 C C . ALA A 1 89 ? -1.764 -4.940 -20.862 1.00 74.81 89 ALA A C 1
ATOM 731 O O . ALA A 1 89 ? -2.395 -5.531 -19.993 1.00 74.81 89 ALA A O 1
ATOM 732 N N . ASP A 1 90 ? -0.772 -5.517 -21.544 1.00 73.94 90 ASP A N 1
ATOM 733 C CA . ASP A 1 90 ? -0.390 -6.924 -21.368 1.00 73.94 90 ASP A CA 1
ATOM 734 C C . ASP A 1 90 ? 0.110 -7.191 -19.943 1.00 73.94 90 ASP A C 1
ATOM 736 O O . ASP A 1 90 ? -0.277 -8.177 -19.317 1.00 73.94 90 ASP A O 1
ATOM 740 N N . TYR A 1 91 ? 0.882 -6.251 -19.382 1.00 74.56 91 TYR A N 1
ATOM 741 C CA . TYR A 1 91 ? 1.313 -6.318 -17.985 1.00 74.56 91 TYR A CA 1
ATOM 742 C C . TYR A 1 91 ? 0.126 -6.303 -17.011 1.00 74.56 91 TYR A C 1
ATOM 744 O O . TYR A 1 91 ? 0.087 -7.093 -16.068 1.00 74.56 91 TYR A O 1
ATOM 752 N N . LEU A 1 92 ? -0.862 -5.431 -17.243 1.00 70.31 92 LEU A N 1
ATOM 753 C CA . LEU A 1 92 ? -2.078 -5.380 -16.428 1.00 70.31 92 LEU A CA 1
ATOM 754 C C . LEU A 1 92 ? -2.886 -6.672 -16.537 1.00 70.31 92 LEU A C 1
ATOM 756 O O . LEU A 1 92 ? -3.354 -7.170 -15.520 1.00 70.31 92 LEU A O 1
ATOM 760 N N . VAL A 1 93 ? -3.027 -7.237 -17.736 1.00 77.38 93 VAL A N 1
ATOM 761 C CA . VAL A 1 93 ? -3.727 -8.512 -17.943 1.00 77.38 93 VAL A CA 1
ATOM 762 C C . VAL A 1 93 ? -3.019 -9.640 -17.198 1.00 77.38 93 VAL A C 1
ATOM 764 O O . VAL A 1 93 ? -3.676 -10.403 -16.492 1.00 77.38 93 VAL A O 1
ATOM 767 N N . GLN A 1 94 ? -1.689 -9.719 -17.279 1.00 71.50 94 GLN A N 1
ATOM 768 C CA . GLN A 1 94 ? -0.922 -10.720 -16.539 1.00 71.50 94 GLN A CA 1
ATOM 769 C C . GLN A 1 94 ? -1.072 -10.536 -15.023 1.00 71.50 94 GLN A C 1
ATOM 771 O O . GLN A 1 94 ? -1.296 -11.507 -14.299 1.00 71.50 94 GLN A O 1
ATOM 776 N N . LEU A 1 95 ? -1.006 -9.293 -14.540 1.00 69.06 95 LEU A N 1
ATOM 777 C CA . LEU A 1 95 ? -1.220 -8.966 -13.134 1.00 69.06 95 LEU A CA 1
ATOM 778 C C . LEU A 1 95 ? -2.624 -9.383 -12.674 1.00 69.06 95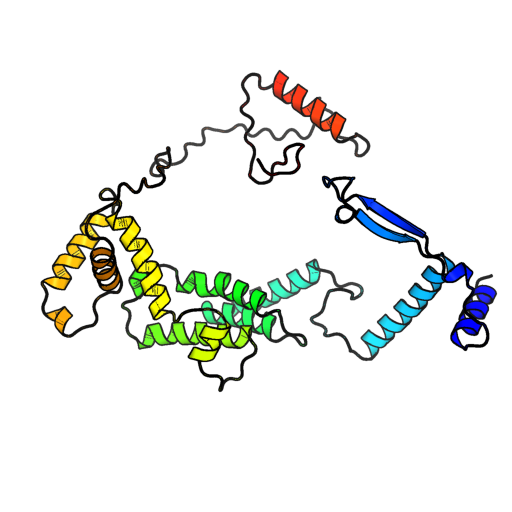 LEU A C 1
ATOM 780 O O . LEU A 1 95 ? -2.753 -10.064 -11.661 1.00 69.06 95 LEU A O 1
ATOM 784 N N . ILE A 1 96 ? -3.666 -9.025 -13.429 1.00 71.06 96 ILE A N 1
ATOM 785 C CA . ILE A 1 96 ? -5.063 -9.369 -13.134 1.00 71.06 96 ILE A CA 1
ATOM 786 C C . ILE A 1 96 ? -5.262 -10.885 -13.148 1.00 71.06 96 ILE A C 1
ATOM 788 O O . ILE A 1 96 ? -5.870 -11.417 -12.224 1.00 71.06 96 ILE A O 1
ATOM 792 N N . SER A 1 97 ? -4.715 -11.591 -14.137 1.00 74.06 97 SER A N 1
ATOM 793 C CA . SER A 1 97 ? -4.773 -13.054 -14.216 1.00 74.06 97 SER A CA 1
ATOM 794 C C . SER A 1 97 ? -4.133 -13.701 -12.988 1.00 74.06 97 SER A C 1
ATOM 796 O O . SER A 1 97 ? -4.713 -14.601 -12.385 1.00 74.06 97 SER A O 1
ATOM 798 N N . ASN A 1 98 ? -2.963 -13.213 -12.570 1.00 63.94 98 ASN A N 1
ATOM 799 C CA . ASN A 1 98 ? -2.276 -13.716 -11.380 1.00 63.94 98 ASN A CA 1
ATOM 800 C C . ASN A 1 98 ? -3.038 -13.391 -10.083 1.00 63.94 98 ASN A C 1
ATOM 802 O O . ASN A 1 98 ? -3.028 -14.164 -9.126 1.00 63.94 98 ASN A O 1
ATOM 806 N N . ILE A 1 99 ? -3.719 -12.245 -10.044 1.00 63.06 99 ILE A N 1
ATOM 807 C CA . ILE A 1 99 ? -4.615 -11.869 -8.949 1.00 63.06 99 ILE A CA 1
ATOM 808 C C . ILE A 1 99 ? -5.846 -12.797 -8.921 1.00 63.06 99 ILE A C 1
ATOM 810 O O . ILE A 1 99 ? -6.246 -13.246 -7.850 1.00 63.06 99 ILE A O 1
ATOM 814 N N . GLN A 1 100 ? -6.429 -13.139 -10.073 1.00 63.97 100 GLN A N 1
ATOM 815 C CA . GLN A 1 100 ? -7.592 -14.029 -10.191 1.00 63.97 100 GLN A CA 1
ATOM 816 C C . GLN A 1 100 ? -7.283 -15.487 -9.834 1.00 63.97 100 GLN A C 1
ATOM 818 O O . GLN A 1 100 ? -8.082 -16.139 -9.156 1.00 63.97 100 GLN A O 1
ATOM 823 N N . THR A 1 101 ? -6.108 -15.992 -10.206 1.00 66.00 101 THR A N 1
ATOM 824 C CA . THR A 1 101 ? -5.628 -17.301 -9.738 1.00 66.00 101 THR A CA 1
ATOM 825 C C . THR A 1 101 ? -5.350 -17.291 -8.235 1.00 66.00 101 THR A C 1
ATOM 827 O O . THR A 1 101 ? -5.703 -18.233 -7.532 1.00 66.00 101 THR A O 1
ATOM 830 N N . ALA A 1 102 ? -4.827 -16.196 -7.676 1.00 55.56 102 ALA A N 1
ATOM 831 C CA . ALA A 1 102 ? -4.749 -16.052 -6.221 1.00 55.56 102 ALA A CA 1
ATOM 832 C C . ALA A 1 102 ? -6.149 -15.995 -5.566 1.00 55.56 102 ALA A C 1
ATOM 834 O O . ALA A 1 102 ? -6.354 -16.547 -4.480 1.00 55.56 102 ALA A O 1
ATOM 835 N N . PHE A 1 103 ? -7.142 -15.373 -6.217 1.00 56.56 103 PHE A N 1
ATOM 836 C CA . PHE A 1 103 ? -8.513 -15.294 -5.705 1.00 56.56 103 PHE A CA 1
ATOM 837 C C . PHE A 1 103 ? -9.182 -16.662 -5.562 1.00 56.56 103 PHE A C 1
ATOM 839 O O . PHE A 1 103 ? -9.859 -16.873 -4.550 1.00 56.56 103 PHE A O 1
ATOM 846 N N . THR A 1 104 ? -8.942 -17.585 -6.493 1.00 64.12 104 THR A N 1
ATOM 847 C CA . THR A 1 104 ? -9.513 -18.943 -6.494 1.00 64.12 104 THR A CA 1
ATOM 848 C C . THR A 1 104 ? -9.016 -19.824 -5.334 1.00 64.12 104 THR A C 1
ATOM 850 O O . THR A 1 104 ? -9.713 -20.759 -4.956 1.00 64.12 104 THR A O 1
ATOM 853 N N . HIS A 1 105 ? -7.898 -19.483 -4.675 1.00 61.56 105 HIS A N 1
ATOM 854 C CA . HIS A 1 105 ? -7.311 -20.263 -3.564 1.00 61.56 105 HIS A CA 1
ATOM 855 C C . HIS A 1 105 ? -7.678 -19.800 -2.127 1.00 61.56 105 HIS A C 1
ATOM 857 O O . HIS A 1 105 ? -7.134 -20.292 -1.149 1.00 61.56 105 HIS A O 1
ATOM 863 N N . ASN A 1 106 ? -8.630 -18.877 -1.966 1.00 52.34 106 ASN A N 1
ATOM 864 C CA . ASN A 1 106 ? -9.364 -18.594 -0.713 1.00 52.34 106 ASN A CA 1
ATOM 865 C C . ASN A 1 106 ? -8.687 -18.144 0.620 1.00 52.34 106 ASN A C 1
ATOM 867 O O . ASN A 1 106 ? -9.323 -18.234 1.663 1.00 52.34 106 ASN A O 1
ATOM 871 N N . GLU A 1 107 ? -7.518 -17.488 0.628 1.00 54.38 107 GLU A N 1
ATOM 872 C CA . GLU A 1 107 ? -6.957 -16.836 1.844 1.00 54.38 107 GLU A CA 1
ATOM 873 C C . GLU A 1 107 ? -6.932 -15.276 1.814 1.00 54.38 107 GLU A C 1
ATOM 875 O O . GLU A 1 107 ? -6.027 -14.690 1.247 1.00 54.38 107 GLU A O 1
ATOM 880 N N . SER A 1 108 ? -7.877 -14.529 2.407 1.00 60.16 108 SER A N 1
ATOM 881 C CA . SER A 1 108 ? -8.070 -13.086 2.076 1.00 60.16 108 SER A CA 1
ATOM 882 C C . SER A 1 108 ? -6.862 -12.137 2.265 1.00 60.16 108 SER A C 1
ATOM 884 O O . SER A 1 108 ? -6.554 -11.393 1.340 1.00 60.16 108 SER A O 1
ATOM 886 N N . THR A 1 109 ? -6.156 -12.156 3.402 1.00 55.41 109 THR A N 1
ATOM 887 C CA . THR A 1 109 ? -4.973 -11.296 3.657 1.00 55.41 109 THR A CA 1
ATOM 888 C C . THR A 1 109 ? -3.662 -11.934 3.207 1.00 55.41 109 THR A C 1
ATOM 890 O O . THR A 1 109 ? -2.722 -11.237 2.828 1.00 55.41 109 THR A O 1
ATOM 893 N N . GLN A 1 110 ? -3.599 -13.266 3.192 1.00 64.81 110 GLN A N 1
ATOM 894 C CA . GLN A 1 110 ? -2.460 -14.008 2.654 1.00 64.81 110 GLN A CA 1
ATOM 895 C C . GLN A 1 110 ? -2.399 -13.893 1.120 1.00 64.81 110 GLN A C 1
ATOM 897 O O . GLN A 1 110 ? -1.304 -13.827 0.563 1.00 64.81 110 GLN A O 1
ATOM 902 N N . LYS A 1 111 ? -3.555 -13.759 0.451 1.00 67.25 111 LYS A N 1
ATOM 903 C CA . LYS A 1 111 ? -3.706 -13.395 -0.969 1.00 67.25 111 LYS A CA 1
ATOM 904 C C . LYS A 1 111 ? -3.091 -12.035 -1.262 1.00 67.25 111 LYS A C 1
ATOM 906 O O . LYS A 1 111 ? -2.242 -11.941 -2.141 1.00 67.25 111 LYS A O 1
ATOM 911 N N . ASP A 1 112 ? -3.468 -11.001 -0.510 1.00 73.31 112 ASP A N 1
ATOM 912 C CA . ASP A 1 112 ? -2.905 -9.658 -0.695 1.00 73.31 112 ASP A CA 1
ATOM 913 C C . ASP A 1 112 ? -1.389 -9.658 -0.448 1.00 73.31 112 ASP A C 1
ATOM 915 O O . ASP A 1 112 ? -0.628 -9.000 -1.156 1.00 73.31 112 ASP A O 1
ATOM 919 N N . LEU A 1 113 ? -0.926 -10.457 0.520 1.00 76.06 113 LEU A N 1
ATOM 920 C CA . LEU A 1 113 ? 0.497 -10.653 0.769 1.00 76.06 113 LEU A CA 1
ATOM 921 C C . L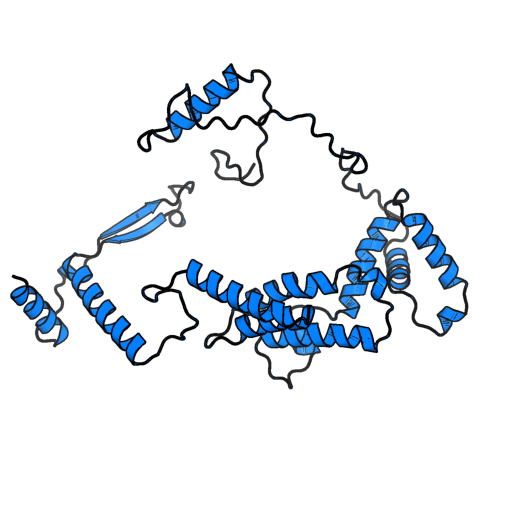EU A 1 113 ? 1.193 -11.367 -0.401 1.00 76.06 113 LEU A C 1
ATOM 923 O O . LEU A 1 113 ? 2.345 -11.069 -0.695 1.00 76.06 113 LEU A O 1
ATOM 927 N N . ASN A 1 114 ? 0.517 -12.289 -1.087 1.00 72.81 114 ASN A N 1
ATOM 928 C CA . ASN A 1 114 ? 1.045 -12.948 -2.282 1.00 72.81 114 ASN A CA 1
ATOM 929 C C . ASN A 1 114 ? 1.106 -11.992 -3.485 1.00 72.81 114 ASN A C 1
ATOM 931 O O . ASN A 1 114 ? 2.077 -12.047 -4.237 1.00 72.81 114 ASN A O 1
ATOM 935 N N . ILE A 1 115 ? 0.147 -11.066 -3.622 1.00 74.38 115 ILE A N 1
ATOM 936 C CA . ILE A 1 115 ? 0.239 -9.950 -4.580 1.00 74.38 115 ILE A CA 1
ATOM 937 C C . ILE A 1 115 ? 1.478 -9.108 -4.260 1.00 74.38 115 ILE A C 1
ATOM 939 O O . ILE A 1 115 ? 2.285 -8.828 -5.144 1.00 74.38 115 ILE A O 1
ATOM 943 N N . LEU A 1 116 ? 1.680 -8.781 -2.980 1.00 79.12 116 LEU A N 1
ATOM 944 C CA . LEU A 1 116 ? 2.852 -8.040 -2.527 1.00 79.12 116 LEU A CA 1
ATOM 945 C C . LEU A 1 116 ? 4.159 -8.777 -2.855 1.00 79.12 116 LEU A C 1
ATOM 947 O O . LEU A 1 116 ? 5.061 -8.168 -3.421 1.00 79.12 116 LEU A O 1
ATOM 951 N N . LYS A 1 117 ? 4.229 -10.091 -2.582 1.00 76.06 117 LYS A N 1
ATOM 952 C CA . LYS A 1 117 ? 5.368 -10.958 -2.936 1.00 76.06 117 LYS A CA 1
ATOM 953 C C . LYS A 1 117 ? 5.654 -10.940 -4.431 1.00 76.06 117 LYS A C 1
ATOM 955 O O . LYS A 1 117 ? 6.808 -10.852 -4.825 1.00 76.06 117 LYS A O 1
ATOM 960 N N . MET A 1 118 ? 4.624 -11.044 -5.264 1.00 71.94 118 MET A N 1
ATOM 961 C CA . MET A 1 118 ? 4.776 -11.059 -6.719 1.00 71.94 118 MET A CA 1
ATOM 962 C C . MET A 1 118 ? 5.401 -9.757 -7.225 1.00 71.94 118 MET A C 1
ATOM 964 O O . MET A 1 118 ? 6.312 -9.786 -8.048 1.00 71.94 118 MET A O 1
ATOM 968 N N . VAL A 1 119 ? 4.938 -8.624 -6.693 1.00 72.81 119 VAL A N 1
ATOM 969 C CA . VAL A 1 119 ? 5.448 -7.298 -7.052 1.00 72.81 119 VAL A CA 1
ATOM 970 C C . VAL A 1 119 ? 6.864 -7.084 -6.502 1.00 72.81 119 VAL A C 1
ATOM 972 O O . VAL A 1 119 ? 7.718 -6.556 -7.209 1.00 72.81 119 VAL A O 1
ATOM 975 N N . SER A 1 120 ? 7.148 -7.529 -5.273 1.00 72.75 120 SER A N 1
ATOM 976 C CA . SER A 1 120 ? 8.455 -7.340 -4.630 1.00 72.75 120 SER A CA 1
ATOM 977 C C . SER A 1 120 ? 9.547 -8.287 -5.138 1.00 72.75 120 SER A C 1
ATOM 979 O O . SER A 1 120 ? 10.707 -7.898 -5.188 1.00 72.75 120 SER A O 1
ATOM 981 N N . CYS A 1 121 ? 9.209 -9.532 -5.497 1.00 63.47 121 CYS A N 1
ATOM 982 C CA . CYS A 1 121 ? 10.173 -10.599 -5.809 1.00 63.47 121 CYS A CA 1
ATOM 983 C C . CYS A 1 121 ? 10.478 -10.760 -7.311 1.00 63.47 121 CYS A C 1
ATOM 985 O O . CYS A 1 121 ? 11.035 -11.781 -7.716 1.00 63.47 121 CYS A O 1
ATOM 987 N N . GLY A 1 122 ? 10.131 -9.782 -8.155 1.00 60.56 122 GLY A N 1
ATOM 988 C CA . GLY A 1 122 ? 10.607 -9.748 -9.543 1.00 60.56 122 GLY A CA 1
ATOM 989 C C . GLY A 1 122 ? 12.137 -9.614 -9.616 1.00 60.56 122 GLY A C 1
ATOM 990 O O . GLY A 1 122 ? 12.749 -9.091 -8.689 1.00 60.56 122 GLY A O 1
ATOM 991 N N . ARG A 1 123 ? 12.770 -10.036 -10.727 1.00 48.38 123 ARG A N 1
ATOM 992 C CA . ARG A 1 123 ? 14.248 -10.014 -10.901 1.00 48.38 123 ARG A CA 1
ATOM 993 C C . ARG A 1 123 ? 14.915 -8.661 -10.597 1.00 48.38 123 ARG A C 1
ATOM 995 O O . ARG A 1 123 ? 16.088 -8.660 -10.251 1.00 48.38 123 ARG A O 1
ATOM 1002 N N . ASN A 1 124 ? 14.179 -7.550 -10.697 1.00 52.50 124 ASN A N 1
ATOM 1003 C CA . ASN A 1 124 ? 14.695 -6.199 -10.451 1.00 52.50 124 ASN A CA 1
ATOM 1004 C C . ASN A 1 124 ? 14.134 -5.536 -9.176 1.00 52.50 124 ASN A C 1
ATOM 1006 O O . ASN A 1 124 ? 14.529 -4.414 -8.878 1.00 52.50 124 ASN A O 1
ATOM 1010 N N . GLY A 1 125 ? 13.237 -6.205 -8.435 1.00 59.56 125 GLY A N 1
ATOM 1011 C CA . GLY A 1 125 ? 12.504 -5.623 -7.304 1.00 59.56 125 GLY A CA 1
ATOM 1012 C C . GLY A 1 125 ? 11.589 -4.453 -7.703 1.00 59.56 125 GLY A C 1
ATOM 1013 O O . GLY A 1 125 ? 11.830 -3.741 -8.675 1.00 59.56 125 GLY A O 1
ATOM 1014 N N . ALA A 1 126 ? 10.498 -4.241 -6.972 1.00 73.12 126 ALA A N 1
ATOM 1015 C CA . ALA A 1 126 ? 9.723 -3.005 -7.087 1.00 73.12 126 ALA A CA 1
ATOM 1016 C C . ALA A 1 126 ? 10.264 -1.955 -6.107 1.00 73.12 126 ALA A C 1
ATOM 1018 O O . ALA A 1 126 ? 10.814 -2.310 -5.066 1.00 73.12 126 ALA A O 1
ATOM 1019 N N . ASN A 1 127 ? 10.091 -0.665 -6.420 1.00 83.12 127 ASN A N 1
ATOM 1020 C CA . ASN A 1 127 ? 10.469 0.414 -5.502 1.00 83.12 127 ASN A CA 1
ATOM 1021 C C . ASN A 1 127 ? 9.770 0.202 -4.134 1.00 83.12 127 ASN A C 1
ATOM 1023 O O . ASN A 1 127 ? 8.542 0.038 -4.126 1.00 83.12 127 ASN A O 1
ATOM 1027 N N . PRO A 1 128 ? 10.499 0.225 -3.000 1.00 87.69 128 PRO A N 1
ATOM 1028 C CA . PRO A 1 128 ? 9.924 0.028 -1.672 1.00 87.69 128 PRO A CA 1
ATOM 1029 C C . PRO A 1 128 ? 8.709 0.913 -1.378 1.00 87.69 128 PRO A C 1
ATOM 1031 O O . PRO A 1 128 ? 7.710 0.417 -0.861 1.00 87.69 128 PRO A O 1
ATOM 1034 N N . ASP A 1 129 ? 8.723 2.184 -1.788 1.00 88.12 129 ASP A N 1
ATOM 1035 C CA . ASP A 1 129 ? 7.609 3.118 -1.571 1.00 88.12 129 ASP A CA 1
ATOM 1036 C C . ASP A 1 129 ? 6.338 2.694 -2.311 1.00 88.12 129 ASP A C 1
ATOM 1038 O O . ASP A 1 129 ? 5.216 2.817 -1.800 1.00 88.12 129 ASP A O 1
ATOM 1042 N N . PHE A 1 130 ? 6.504 2.144 -3.515 1.00 85.75 130 PHE A N 1
ATOM 1043 C CA . PHE A 1 130 ? 5.402 1.600 -4.298 1.00 85.75 130 PHE A CA 1
ATOM 1044 C C . PHE A 1 130 ? 4.819 0.357 -3.620 1.00 85.75 130 PHE A C 1
ATOM 1046 O O . PHE A 1 130 ? 3.604 0.263 -3.435 1.00 85.75 130 PHE A O 1
ATOM 1053 N N . VAL A 1 131 ? 5.673 -0.563 -3.159 1.00 88.75 131 VAL A N 1
ATOM 1054 C CA . VAL A 1 131 ? 5.226 -1.768 -2.443 1.00 88.75 131 VAL A CA 1
ATOM 1055 C C . VAL A 1 131 ? 4.546 -1.402 -1.120 1.00 88.75 131 VAL A C 1
ATOM 1057 O O . VAL A 1 131 ? 3.481 -1.935 -0.804 1.00 88.75 131 VAL A O 1
ATOM 1060 N N . LEU A 1 132 ? 5.082 -0.435 -0.370 1.00 92.06 132 LEU A N 1
ATOM 1061 C CA . LEU A 1 132 ? 4.454 0.088 0.846 1.00 92.06 132 LEU A CA 1
ATOM 1062 C C . LEU A 1 132 ? 3.093 0.738 0.563 1.00 92.06 132 LEU A C 1
ATOM 1064 O O . LEU A 1 132 ? 2.181 0.633 1.386 1.00 92.06 132 LEU A O 1
ATOM 1068 N N . SER A 1 133 ? 2.923 1.383 -0.591 1.00 90.69 133 SER A N 1
ATOM 1069 C CA . SER A 1 133 ? 1.636 1.947 -1.019 1.00 90.69 133 SER A CA 1
ATOM 1070 C C . SER A 1 133 ? 0.606 0.854 -1.328 1.00 90.69 133 SER A C 1
ATOM 1072 O O . SER A 1 133 ? -0.556 0.960 -0.921 1.00 90.69 133 SER A O 1
ATOM 1074 N N . ILE A 1 134 ? 1.030 -0.249 -1.952 1.00 88.06 134 ILE A N 1
ATOM 1075 C CA . ILE A 1 134 ? 0.181 -1.433 -2.153 1.00 88.06 134 ILE A CA 1
ATOM 1076 C C . ILE A 1 134 ? -0.191 -2.067 -0.806 1.00 88.06 134 ILE A C 1
ATOM 1078 O O . ILE A 1 134 ? -1.360 -2.361 -0.562 1.00 88.06 134 ILE A O 1
ATOM 1082 N N . TYR A 1 135 ? 0.766 -2.210 0.117 1.00 93.12 135 TYR A N 1
ATOM 1083 C CA . TYR A 1 135 ? 0.488 -2.684 1.476 1.00 93.12 135 TYR A CA 1
ATOM 1084 C C . TYR A 1 135 ? -0.577 -1.819 2.168 1.00 93.12 135 TYR A C 1
ATOM 1086 O O . TYR A 1 135 ? -1.550 -2.348 2.710 1.00 93.12 135 TYR A O 1
ATOM 1094 N N . LYS A 1 136 ? -0.416 -0.489 2.131 1.00 93.12 136 LYS A N 1
ATOM 1095 C CA . LYS A 1 136 ? -1.350 0.459 2.756 1.00 93.12 136 LYS A CA 1
ATOM 1096 C C . LYS A 1 136 ? -2.762 0.345 2.168 1.00 93.12 136 LYS A C 1
ATOM 1098 O O . LYS A 1 136 ? -3.731 0.394 2.923 1.00 93.12 136 LYS A O 1
ATOM 1103 N N . SER A 1 137 ? -2.873 0.173 0.852 1.00 85.38 137 SER A N 1
ATOM 1104 C CA . SER A 1 137 ? -4.157 0.139 0.139 1.00 85.38 137 SER A CA 1
ATOM 1105 C C . SER A 1 137 ? -4.886 -1.203 0.226 1.00 85.38 137 SER A C 1
ATOM 1107 O O . SER A 1 137 ? -6.100 -1.200 0.415 1.00 85.38 137 SER A O 1
ATOM 1109 N N . LEU A 1 138 ? -4.184 -2.338 0.134 1.00 85.81 138 LEU A N 1
ATOM 1110 C CA . LEU A 1 138 ? -4.813 -3.666 0.092 1.00 85.81 138 LEU A CA 1
ATOM 1111 C C . LEU A 1 138 ? -4.907 -4.346 1.460 1.00 85.81 138 LEU A C 1
ATOM 1113 O O . LEU A 1 138 ? -5.927 -4.958 1.769 1.00 85.81 138 LEU A O 1
ATOM 1117 N N . ILE A 1 139 ? -3.850 -4.249 2.272 1.00 89.62 139 ILE A N 1
ATOM 1118 C CA . ILE A 1 139 ? -3.732 -4.990 3.536 1.00 89.62 139 ILE A CA 1
ATOM 1119 C C . ILE A 1 139 ? -4.083 -4.084 4.713 1.00 89.62 139 ILE A C 1
ATOM 1121 O O . ILE A 1 139 ? -4.970 -4.405 5.504 1.00 89.62 139 ILE A O 1
ATOM 1125 N N . ARG A 1 140 ? -3.399 -2.939 4.843 1.00 92.25 140 ARG A N 1
ATOM 1126 C CA . ARG A 1 140 ? -3.548 -2.063 6.015 1.00 92.25 140 ARG A CA 1
ATOM 1127 C C . ARG A 1 140 ? -4.949 -1.472 6.113 1.00 92.25 140 ARG A C 1
ATOM 1129 O O . ARG A 1 140 ? -5.455 -1.361 7.218 1.00 92.25 140 ARG A O 1
ATOM 1136 N N . SER A 1 141 ? -5.590 -1.163 4.988 1.00 90.00 141 SER A N 1
ATOM 1137 C CA . SER A 1 141 ? -6.986 -0.705 4.941 1.00 90.00 141 SER A CA 1
ATOM 1138 C C . SER A 1 141 ? -7.959 -1.704 5.586 1.00 90.00 141 SER A C 1
ATOM 1140 O O . SER A 1 141 ? -8.813 -1.305 6.375 1.00 90.00 141 SER A O 1
ATOM 1142 N N . LYS A 1 142 ? -7.787 -3.006 5.318 1.00 88.69 142 LYS A N 1
ATOM 1143 C CA . LYS A 1 142 ? -8.596 -4.093 5.896 1.00 88.69 142 LYS A CA 1
ATOM 1144 C C . LYS A 1 142 ? -8.282 -4.320 7.369 1.00 88.69 142 LYS A C 1
ATOM 1146 O O . LYS A 1 142 ? -9.191 -4.579 8.147 1.00 88.69 142 LYS A O 1
ATOM 1151 N N . ILE A 1 143 ? -7.006 -4.215 7.752 1.00 91.06 143 ILE A N 1
ATOM 1152 C CA . ILE A 1 143 ? -6.610 -4.285 9.162 1.00 91.06 143 ILE A CA 1
ATOM 1153 C C . ILE A 1 143 ? -7.213 -3.093 9.914 1.00 91.06 143 ILE A C 1
ATOM 1155 O O . ILE A 1 143 ? -7.849 -3.278 10.938 1.00 91.06 143 ILE A O 1
ATOM 1159 N N . ASP A 1 144 ? -7.077 -1.869 9.417 1.00 92.38 144 ASP A N 1
ATOM 1160 C CA . ASP A 1 144 ? -7.534 -0.663 10.117 1.00 92.38 144 ASP A CA 1
ATOM 1161 C C . ASP A 1 144 ? -9.062 -0.615 10.302 1.00 92.38 144 ASP A C 1
ATOM 1163 O O . ASP A 1 144 ? -9.545 -0.028 11.280 1.00 92.38 144 ASP A O 1
ATOM 1167 N N . TYR A 1 145 ? -9.816 -1.247 9.395 1.00 90.75 145 TYR A N 1
ATOM 1168 C CA . TYR A 1 145 ? -11.276 -1.293 9.421 1.00 90.75 145 TYR A CA 1
ATOM 1169 C C . TYR A 1 145 ? -11.806 -1.861 10.743 1.00 90.75 145 TYR A C 1
ATOM 1171 O O . TYR A 1 145 ? -11.472 -2.973 11.143 1.00 90.75 145 TYR A O 1
ATOM 1179 N N . CYS A 1 146 ? -12.643 -1.083 11.437 1.00 84.06 146 CYS A N 1
ATOM 1180 C CA . CYS A 1 146 ? -13.220 -1.444 12.739 1.00 84.06 146 CYS A CA 1
ATOM 1181 C C . CYS A 1 146 ? -12.189 -1.828 13.819 1.00 84.06 146 CYS A C 1
ATOM 1183 O O . CYS A 1 146 ? -12.508 -2.539 14.774 1.00 84.06 146 CYS A O 1
ATOM 1185 N N . SER A 1 147 ? -10.961 -1.317 13.719 1.00 91.12 147 SER A N 1
ATOM 1186 C CA . SER A 1 147 ? -9.888 -1.623 14.671 1.00 91.12 147 SER A CA 1
ATOM 1187 C C . SER A 1 147 ? -10.116 -1.140 16.101 1.00 91.12 147 SER A C 1
ATOM 1189 O O . SER A 1 147 ? -9.553 -1.710 17.036 1.00 91.12 147 SER A O 1
ATOM 1191 N N . PHE A 1 148 ? -11.000 -0.162 16.288 1.00 88.12 148 PHE A N 1
ATOM 1192 C CA . PHE A 1 148 ? -11.491 0.263 17.598 1.00 88.12 148 PHE A CA 1
ATOM 1193 C C . PHE A 1 148 ? -12.385 -0.792 18.277 1.00 88.12 148 PHE A C 1
ATOM 1195 O O . PHE A 1 148 ? -12.425 -0.849 19.504 1.00 88.12 148 PHE A O 1
ATOM 1202 N N . ILE A 1 149 ? -13.064 -1.651 17.501 1.00 86.12 149 ILE A N 1
ATOM 1203 C CA . ILE A 1 149 ? -13.922 -2.732 18.014 1.00 86.12 149 ILE A CA 1
ATOM 1204 C C . ILE A 1 149 ? -13.058 -3.929 18.401 1.00 86.12 149 ILE A C 1
ATOM 1206 O O . ILE A 1 149 ? -13.016 -4.340 19.559 1.00 86.12 149 ILE A O 1
ATOM 1210 N N . TYR A 1 150 ? -12.322 -4.480 17.433 1.00 89.81 150 TYR A N 1
ATOM 1211 C CA . TYR A 1 150 ? -11.543 -5.695 17.665 1.00 89.81 150 TYR A CA 1
ATOM 1212 C C . TYR A 1 150 ? -10.218 -5.417 18.396 1.00 89.81 150 TYR A C 1
ATOM 1214 O O . TYR A 1 150 ? -9.525 -6.354 18.779 1.00 89.81 150 TYR A O 1
ATOM 1222 N N . GLY A 1 151 ? -9.830 -4.156 18.622 1.00 87.44 151 GLY A N 1
ATOM 1223 C CA . GLY A 1 151 ? -8.547 -3.795 19.238 1.00 87.44 151 GLY A CA 1
ATOM 1224 C C . GLY A 1 151 ? -8.327 -4.357 20.649 1.00 87.44 151 GLY A C 1
ATOM 1225 O O . GLY A 1 151 ? -7.185 -4.417 21.105 1.00 87.44 151 GLY A O 1
ATOM 1226 N N . HIS A 1 152 ? -9.399 -4.796 21.315 1.00 88.06 152 HIS A N 1
ATOM 1227 C CA . HIS A 1 152 ? -9.371 -5.488 22.606 1.00 88.06 152 HIS A CA 1
ATOM 1228 C C . HIS A 1 152 ? -9.343 -7.031 22.490 1.00 88.06 152 HIS A C 1
ATOM 1230 O O . HIS A 1 152 ? -9.387 -7.736 23.495 1.00 88.06 152 HIS A O 1
ATOM 1236 N N . ALA A 1 153 ? -9.265 -7.584 21.278 1.00 90.50 153 ALA A N 1
ATOM 1237 C CA . ALA A 1 153 ? -9.173 -9.023 21.071 1.00 90.50 153 ALA A CA 1
ATOM 1238 C C . ALA A 1 153 ? -7.942 -9.628 21.784 1.00 90.50 153 ALA A C 1
ATOM 1240 O O . ALA A 1 153 ? -6.945 -8.932 22.009 1.00 90.50 153 ALA A O 1
ATOM 1241 N N . PRO A 1 154 ? -7.970 -10.932 22.115 1.00 89.81 154 PRO A N 1
ATOM 1242 C CA . PRO A 1 154 ? -6.827 -11.618 22.707 1.00 89.81 154 PRO A CA 1
ATOM 1243 C C . PRO A 1 154 ? -5.541 -11.462 21.884 1.00 89.81 154 PRO A C 1
ATOM 1245 O O . PRO A 1 154 ? -5.576 -11.502 20.651 1.00 89.81 154 PRO A O 1
ATOM 1248 N N . ASN A 1 155 ? -4.392 -11.376 22.566 1.00 89.44 155 ASN A N 1
ATOM 1249 C CA . ASN A 1 155 ? -3.089 -11.166 21.921 1.00 89.44 155 ASN A CA 1
ATOM 1250 C C . ASN A 1 155 ? -2.808 -12.186 20.810 1.00 89.44 155 ASN A C 1
ATOM 1252 O O . ASN A 1 155 ? -2.354 -11.791 19.749 1.00 89.44 155 ASN A O 1
ATOM 1256 N N . TYR A 1 156 ? -3.187 -13.460 20.967 1.00 87.69 156 TYR A N 1
ATOM 1257 C CA . TYR A 1 156 ? -2.954 -14.467 19.923 1.00 87.69 156 TYR A CA 1
ATOM 1258 C C . TYR A 1 156 ? -3.647 -14.148 18.581 1.00 87.69 156 TYR A C 1
ATOM 1260 O O . TYR A 1 156 ? -3.177 -14.599 17.536 1.00 87.69 156 TYR A O 1
ATOM 1268 N N . ILE A 1 157 ? -4.757 -13.396 18.586 1.00 87.56 157 ILE A N 1
ATOM 1269 C CA . ILE A 1 157 ? -5.426 -12.911 17.368 1.00 87.56 157 ILE A CA 1
ATOM 1270 C C . ILE A 1 157 ? -4.681 -11.689 16.829 1.00 87.56 157 ILE A C 1
ATOM 1272 O O . ILE A 1 157 ? -4.376 -11.622 15.639 1.00 87.56 157 ILE A O 1
ATOM 1276 N N . LEU A 1 158 ? -4.346 -10.740 17.706 1.00 90.88 158 LEU A N 1
ATOM 1277 C CA . LEU A 1 158 ? -3.645 -9.509 17.333 1.00 90.88 158 LEU A CA 1
ATOM 1278 C C . LEU A 1 158 ? -2.242 -9.791 16.770 1.00 90.88 158 LEU A C 1
ATOM 1280 O O . LEU A 1 158 ? -1.845 -9.186 15.776 1.00 90.88 158 LEU A O 1
ATOM 1284 N N . ASP A 1 159 ? -1.536 -10.771 17.329 1.00 91.44 159 ASP A N 1
ATOM 1285 C CA . ASP A 1 159 ? -0.208 -11.206 16.896 1.00 91.44 159 ASP A CA 1
ATOM 1286 C C . ASP A 1 159 ? -0.242 -11.834 15.498 1.00 91.44 159 ASP A C 1
ATOM 1288 O O . ASP A 1 159 ? 0.730 -11.737 14.748 1.00 91.44 159 ASP A O 1
ATOM 1292 N N . ARG A 1 160 ? -1.362 -12.459 15.100 1.00 90.19 160 ARG A N 1
ATOM 1293 C CA . ARG A 1 160 ? -1.541 -12.942 13.719 1.00 90.19 160 ARG A CA 1
ATOM 1294 C C . ARG A 1 160 ? -1.589 -11.775 12.735 1.00 90.19 160 ARG A C 1
ATOM 1296 O O . ARG A 1 160 ? -0.962 -11.860 11.685 1.00 90.19 160 ARG A O 1
ATOM 1303 N N . LEU A 1 161 ? -2.265 -10.679 13.085 1.00 90.88 161 LEU A N 1
ATOM 1304 C CA . LEU A 1 161 ? -2.304 -9.469 12.255 1.00 90.88 161 LEU A CA 1
ATOM 1305 C C . LEU A 1 161 ? -0.932 -8.785 12.200 1.00 90.88 161 LEU A C 1
ATOM 1307 O O . LEU A 1 161 ? -0.487 -8.375 11.129 1.00 90.88 161 LEU A O 1
ATOM 1311 N N . GLU A 1 162 ? -0.223 -8.727 13.330 1.00 93.00 162 GLU A N 1
ATOM 1312 C CA . GLU A 1 162 ? 1.128 -8.156 13.392 1.00 93.00 162 GLU A CA 1
ATOM 1313 C C . GLU A 1 162 ? 2.111 -8.962 12.525 1.00 93.00 162 GLU A C 1
ATOM 1315 O O . GLU A 1 162 ? 2.938 -8.386 11.819 1.00 93.00 162 GLU A O 1
ATOM 1320 N N . LYS A 1 163 ? 1.983 -10.298 12.490 1.00 91.88 163 LYS A N 1
ATOM 1321 C CA . LYS A 1 163 ? 2.756 -11.158 11.577 1.00 91.88 163 LYS A CA 1
ATOM 1322 C C . LYS A 1 163 ? 2.507 -10.811 10.108 1.00 91.88 163 LYS A C 1
ATOM 1324 O O . LYS A 1 163 ? 3.475 -10.757 9.352 1.00 91.88 163 LYS A O 1
ATOM 1329 N N . VAL A 1 164 ? 1.260 -10.541 9.714 1.00 90.94 164 VAL A N 1
ATOM 1330 C CA . VAL A 1 164 ? 0.924 -10.124 8.340 1.00 90.94 164 VAL A CA 1
ATOM 1331 C C . VAL A 1 164 ? 1.578 -8.780 8.006 1.00 90.94 164 VAL A C 1
ATOM 1333 O O . VAL A 1 164 ? 2.248 -8.683 6.978 1.00 90.94 164 VAL A O 1
ATOM 1336 N N . GLN A 1 165 ? 1.471 -7.774 8.887 1.00 94.50 165 GLN A N 1
ATOM 1337 C CA . GLN A 1 165 ? 2.165 -6.490 8.705 1.00 94.50 165 GLN A CA 1
ATOM 1338 C C . GLN A 1 165 ? 3.676 -6.706 8.556 1.00 94.50 165 GLN A C 1
ATOM 1340 O O . GLN A 1 165 ? 4.268 -6.270 7.575 1.00 94.50 165 GLN A O 1
ATOM 1345 N N . ASN A 1 166 ? 4.305 -7.431 9.480 1.00 94.38 166 ASN A N 1
ATOM 1346 C CA . ASN A 1 166 ? 5.754 -7.627 9.470 1.00 94.38 166 ASN A CA 1
ATOM 1347 C C . ASN A 1 166 ? 6.241 -8.396 8.236 1.00 94.38 166 ASN A C 1
ATOM 1349 O O . ASN A 1 166 ? 7.325 -8.114 7.733 1.00 94.38 166 ASN A O 1
ATOM 1353 N N . GLN A 1 167 ? 5.460 -9.347 7.723 1.00 91.75 167 GLN A N 1
ATOM 1354 C CA . GLN A 1 167 ? 5.771 -10.002 6.452 1.00 91.75 167 GLN A CA 1
ATOM 1355 C C . GLN A 1 167 ? 5.678 -9.022 5.278 1.00 91.75 167 GLN A C 1
ATOM 1357 O O . GLN A 1 167 ? 6.565 -9.023 4.430 1.00 91.75 167 GLN A O 1
ATOM 1362 N N . ALA A 1 168 ? 4.651 -8.170 5.245 1.00 92.25 168 ALA A N 1
ATOM 1363 C CA . ALA A 1 168 ? 4.478 -7.178 4.189 1.00 92.25 168 ALA A CA 1
ATOM 1364 C C . ALA A 1 168 ? 5.618 -6.149 4.169 1.00 92.25 168 ALA A C 1
ATOM 1366 O O . ALA A 1 168 ? 6.185 -5.886 3.111 1.00 92.25 168 ALA A O 1
ATOM 1367 N N . LEU A 1 169 ? 6.002 -5.624 5.337 1.00 94.12 169 LEU A N 1
ATOM 1368 C CA . LEU A 1 169 ? 7.128 -4.695 5.458 1.00 94.12 169 LEU A CA 1
ATOM 1369 C C . LEU A 1 169 ? 8.431 -5.343 4.993 1.00 94.12 169 LEU A C 1
ATOM 1371 O O . LEU A 1 169 ? 9.185 -4.738 4.239 1.00 94.12 169 LEU A O 1
ATOM 1375 N N . ARG A 1 170 ? 8.655 -6.608 5.370 1.00 92.62 170 ARG A N 1
ATOM 1376 C CA . ARG A 1 170 ? 9.868 -7.341 4.994 1.00 92.62 170 ARG A CA 1
ATOM 1377 C C . ARG A 1 170 ? 9.995 -7.489 3.485 1.00 92.62 170 ARG A C 1
ATOM 1379 O O . ARG A 1 170 ? 11.086 -7.335 2.952 1.00 92.62 170 ARG A O 1
ATOM 1386 N N . LEU A 1 171 ? 8.879 -7.768 2.816 1.00 89.75 171 LEU A N 1
ATOM 1387 C CA . LEU A 1 171 ? 8.812 -7.838 1.360 1.00 89.75 171 LEU A CA 1
ATOM 1388 C C . LEU A 1 171 ? 9.046 -6.473 0.714 1.00 89.75 171 LEU A C 1
ATOM 1390 O O . LEU A 1 171 ? 9.756 -6.400 -0.282 1.00 89.75 171 LEU A O 1
ATOM 1394 N N . ALA A 1 172 ? 8.493 -5.405 1.291 1.00 90.50 172 ALA A N 1
ATOM 1395 C CA . ALA A 1 172 ? 8.613 -4.062 0.738 1.00 90.50 172 ALA A CA 1
ATOM 1396 C C . ALA A 1 172 ? 10.060 -3.556 0.693 1.00 90.50 172 ALA A C 1
ATOM 1398 O O . ALA A 1 172 ? 10.470 -3.010 -0.325 1.00 90.50 172 ALA A O 1
ATOM 1399 N N . ILE A 1 173 ? 10.838 -3.777 1.755 1.00 89.88 173 ILE A N 1
ATOM 1400 C CA . ILE A 1 173 ? 12.243 -3.334 1.823 1.00 89.88 173 ILE A CA 1
ATOM 1401 C C . ILE A 1 173 ? 13.255 -4.429 1.453 1.00 89.88 173 ILE A C 1
ATOM 1403 O O . ILE A 1 173 ? 14.458 -4.215 1.559 1.00 89.88 173 ILE A O 1
ATOM 1407 N N . GLY A 1 174 ? 12.795 -5.625 1.071 1.00 87.25 174 GLY A N 1
ATOM 1408 C CA . GLY A 1 174 ? 13.674 -6.755 0.746 1.00 87.25 174 GLY A CA 1
ATOM 1409 C C . GLY A 1 174 ? 14.519 -7.263 1.925 1.00 87.25 174 GLY A C 1
ATOM 1410 O O . GLY A 1 174 ? 15.603 -7.804 1.722 1.00 87.25 174 GLY A O 1
ATOM 1411 N N . ALA A 1 175 ? 14.053 -7.092 3.165 1.00 88.12 175 ALA A N 1
ATOM 1412 C CA . ALA A 1 175 ? 14.828 -7.429 4.357 1.00 88.12 175 ALA A CA 1
ATOM 1413 C C . ALA A 1 175 ? 14.959 -8.948 4.584 1.00 88.12 175 ALA A C 1
ATOM 1415 O O . ALA A 1 175 ? 14.028 -9.729 4.365 1.00 88.12 175 ALA A O 1
ATOM 1416 N N . PHE A 1 176 ? 16.104 -9.380 5.121 1.00 87.19 176 PHE A N 1
ATOM 1417 C CA . PHE A 1 176 ? 16.323 -10.773 5.524 1.00 87.19 176 PHE A CA 1
ATOM 1418 C C . PHE A 1 176 ? 15.337 -11.197 6.611 1.00 87.19 176 PHE A C 1
ATOM 1420 O O . PHE A 1 176 ? 14.917 -10.379 7.420 1.00 87.19 176 PHE A O 1
ATOM 1427 N N . LYS A 1 177 ? 14.988 -12.488 6.704 1.00 84.62 177 LYS A N 1
ATOM 1428 C CA . LYS A 1 177 ? 14.089 -13.003 7.764 1.00 84.62 177 LYS A CA 1
ATOM 1429 C C . LYS A 1 177 ? 14.597 -12.719 9.185 1.00 84.62 177 LYS A C 1
ATOM 1431 O O . LYS A 1 177 ? 13.781 -12.582 10.091 1.00 84.62 177 LYS A O 1
ATOM 1436 N N . THR A 1 178 ? 15.912 -12.607 9.357 1.00 91.62 178 THR A N 1
ATOM 1437 C CA . THR A 1 178 ? 16.594 -12.310 10.624 1.00 91.62 178 THR A CA 1
ATOM 1438 C C . THR A 1 178 ? 16.574 -10.829 11.002 1.00 91.62 178 THR A C 1
ATOM 1440 O O . THR A 1 178 ? 16.875 -10.503 12.146 1.00 91.62 178 THR A O 1
ATOM 1443 N N . THR A 1 179 ? 16.200 -9.926 10.086 1.00 91.75 179 THR A N 1
ATOM 1444 C CA . THR A 1 179 ? 16.148 -8.488 10.373 1.00 91.75 179 THR A CA 1
ATOM 1445 C C . THR A 1 179 ? 15.151 -8.205 11.508 1.00 91.75 179 THR A C 1
ATOM 1447 O O . THR A 1 179 ? 13.987 -8.632 11.393 1.00 91.75 179 THR A O 1
ATOM 1450 N N . PRO A 1 180 ? 15.570 -7.482 12.570 1.00 95.19 180 PRO A N 1
ATOM 1451 C CA . PRO A 1 180 ? 14.712 -7.120 13.695 1.00 95.19 180 PRO A CA 1
ATOM 1452 C C . PRO A 1 180 ? 13.446 -6.375 13.261 1.00 95.19 180 PRO A C 1
ATOM 1454 O O . PRO A 1 180 ? 13.493 -5.482 12.415 1.00 95.19 180 PRO A O 1
ATOM 1457 N N . ILE A 1 181 ? 12.308 -6.714 13.878 1.00 94.12 181 ILE A N 1
ATOM 1458 C CA . ILE A 1 181 ? 10.993 -6.144 13.531 1.00 94.12 181 ILE A CA 1
ATOM 1459 C C . ILE A 1 181 ? 10.970 -4.624 13.718 1.00 94.12 181 ILE A C 1
ATOM 1461 O O . ILE A 1 181 ? 10.501 -3.910 12.838 1.00 94.12 181 ILE A O 1
ATOM 1465 N N . ILE A 1 182 ? 11.509 -4.138 14.839 1.00 93.00 182 ILE A N 1
ATOM 1466 C CA . ILE A 1 182 ? 11.514 -2.709 15.178 1.00 93.00 182 ILE A CA 1
ATOM 1467 C C . ILE A 1 182 ? 12.318 -1.908 14.146 1.00 93.00 182 ILE A C 1
ATOM 1469 O O . ILE A 1 182 ? 11.848 -0.875 13.684 1.00 93.00 182 ILE A O 1
ATOM 1473 N N . GLY A 1 183 ? 13.484 -2.414 13.725 1.00 93.62 183 GLY A N 1
ATOM 1474 C CA . GLY A 1 183 ? 14.308 -1.754 12.707 1.00 93.62 183 GLY A CA 1
ATOM 1475 C C . GLY A 1 183 ? 13.586 -1.644 11.363 1.00 93.62 183 GLY A C 1
ATOM 1476 O O . GLY A 1 183 ? 13.565 -0.584 10.754 1.00 93.62 183 GLY A O 1
ATOM 1477 N N . MET A 1 184 ? 12.904 -2.712 10.945 1.00 93.62 184 MET A N 1
ATOM 1478 C CA . MET A 1 184 ? 12.104 -2.715 9.718 1.00 93.62 184 MET A CA 1
ATOM 1479 C C . MET A 1 184 ? 10.911 -1.748 9.781 1.00 93.62 184 MET A C 1
ATOM 1481 O O . MET A 1 184 ? 10.612 -1.072 8.801 1.00 93.62 184 MET A O 1
ATOM 1485 N N . GLN A 1 185 ? 10.223 -1.673 10.922 1.00 95.00 185 GLN A N 1
ATOM 1486 C CA . GLN A 1 185 ? 9.117 -0.735 11.134 1.00 95.00 185 GLN A CA 1
ATOM 1487 C C . GLN A 1 185 ? 9.584 0.724 11.095 1.00 95.00 185 GLN A C 1
ATOM 1489 O O . GLN A 1 185 ? 8.918 1.559 10.478 1.00 95.00 185 GLN A O 1
ATOM 1494 N N . PHE A 1 186 ? 10.737 1.007 11.705 1.00 94.06 186 PHE A N 1
ATOM 1495 C CA . PHE A 1 186 ? 11.373 2.320 11.675 1.00 94.06 186 PHE A CA 1
ATOM 1496 C C . PHE A 1 186 ? 11.750 2.727 10.246 1.00 94.06 186 PHE A C 1
ATOM 1498 O O . PHE A 1 186 ? 11.323 3.784 9.792 1.00 94.06 186 PHE A O 1
ATOM 1505 N N . GLU A 1 187 ? 12.438 1.846 9.512 1.00 92.88 187 GLU A N 1
ATOM 1506 C CA . GLU A 1 187 ? 12.845 2.082 8.120 1.00 92.88 187 GLU A CA 1
ATOM 1507 C C . GLU A 1 187 ? 11.645 2.352 7.199 1.00 92.88 187 GLU A C 1
ATOM 1509 O O . GLU A 1 187 ? 11.672 3.245 6.359 1.00 92.88 187 GLU A O 1
ATOM 1514 N N . CYS A 1 188 ? 10.541 1.621 7.387 1.00 93.81 188 CYS A N 1
ATOM 1515 C CA . CYS A 1 188 ? 9.324 1.808 6.593 1.00 93.81 188 CYS A CA 1
ATOM 1516 C C . CYS A 1 188 ? 8.465 3.007 7.038 1.00 93.81 188 CYS A C 1
ATOM 1518 O O . CYS A 1 188 ? 7.406 3.237 6.445 1.00 93.81 188 CYS A O 1
ATOM 1520 N N . ALA A 1 189 ? 8.833 3.702 8.122 1.00 94.81 189 ALA A N 1
ATOM 1521 C CA . ALA A 1 189 ? 8.003 4.696 8.806 1.00 94.81 189 ALA A CA 1
ATOM 1522 C C . ALA A 1 189 ? 6.572 4.187 9.109 1.00 94.81 189 ALA A C 1
ATOM 1524 O O . ALA A 1 189 ? 5.571 4.888 8.912 1.00 94.81 189 ALA A O 1
ATOM 1525 N N . ILE A 1 190 ? 6.448 2.930 9.558 1.00 94.62 190 ILE A N 1
ATOM 1526 C CA . ILE A 1 190 ? 5.160 2.289 9.866 1.00 94.62 190 ILE A CA 1
ATOM 1527 C C . ILE A 1 190 ? 5.130 1.849 11.334 1.00 94.62 190 ILE A C 1
ATOM 1529 O O . ILE A 1 190 ? 5.935 1.009 11.728 1.00 94.62 190 ILE A O 1
ATOM 1533 N N . PRO A 1 191 ? 4.183 2.360 12.148 1.00 94.38 191 PRO A N 1
ATOM 1534 C CA . PRO A 1 191 ? 4.083 1.982 13.554 1.00 94.38 191 PRO A CA 1
ATOM 1535 C C . PRO A 1 191 ? 3.576 0.543 13.727 1.00 94.38 191 PRO A C 1
ATOM 1537 O O . PRO A 1 191 ? 2.923 -0.022 12.841 1.00 94.38 191 PRO A O 1
ATOM 1540 N N . THR A 1 192 ? 3.796 -0.025 14.916 1.00 94.62 192 THR A N 1
ATOM 1541 C CA . THR A 1 192 ? 3.141 -1.277 15.333 1.00 94.62 192 THR A CA 1
ATOM 1542 C C . THR A 1 192 ? 1.623 -1.156 15.215 1.00 94.62 192 THR A C 1
ATOM 1544 O O . THR A 1 192 ? 1.055 -0.068 15.396 1.00 94.62 192 THR A O 1
ATOM 1547 N N . LEU A 1 193 ? 0.926 -2.271 14.969 1.00 94.50 193 LEU A N 1
ATOM 1548 C CA . LEU A 1 193 ? -0.532 -2.203 14.877 1.00 94.50 193 LEU A CA 1
ATOM 1549 C C . LEU A 1 193 ? -1.151 -1.798 16.217 1.00 94.50 193 LEU A C 1
ATOM 1551 O O . LEU A 1 193 ? -2.182 -1.141 16.223 1.00 94.50 193 LEU A O 1
ATOM 1555 N N . SER A 1 194 ? -0.526 -2.116 17.354 1.00 92.56 194 SER A N 1
ATOM 1556 C CA . SER A 1 194 ? -1.018 -1.669 18.665 1.00 92.56 194 SER A CA 1
ATOM 1557 C C . SER A 1 194 ? -1.104 -0.145 18.764 1.00 92.56 194 SER A C 1
ATOM 1559 O O . SER A 1 194 ? -2.166 0.382 19.098 1.00 92.56 194 SER A O 1
ATOM 1561 N N . LEU A 1 195 ? -0.020 0.561 18.426 1.00 92.44 195 LEU A N 1
ATOM 1562 C CA . LEU A 1 195 ? 0.005 2.026 18.438 1.00 92.44 195 LEU A CA 1
ATOM 1563 C C . LEU A 1 195 ? -0.947 2.604 17.392 1.00 92.44 195 LEU A C 1
ATOM 1565 O O . LEU A 1 195 ? -1.659 3.571 17.650 1.00 92.44 195 LEU A O 1
ATOM 1569 N N . ARG A 1 196 ? -1.010 1.972 16.216 1.00 94.62 196 ARG A N 1
ATOM 1570 C CA . ARG A 1 196 ? -1.909 2.397 15.147 1.00 94.62 196 ARG A CA 1
ATOM 1571 C C . ARG A 1 196 ? -3.382 2.310 15.544 1.00 94.62 196 ARG A C 1
ATOM 1573 O O . ARG A 1 196 ? -4.120 3.259 15.299 1.00 94.62 196 ARG A O 1
ATOM 1580 N N . ARG A 1 197 ? -3.809 1.202 16.155 1.00 94.44 197 ARG A N 1
ATOM 1581 C CA . ARG A 1 197 ? -5.190 1.023 16.627 1.00 94.44 197 ARG A CA 1
ATOM 1582 C C . ARG A 1 197 ? -5.550 2.051 17.687 1.00 94.44 197 ARG A C 1
ATOM 1584 O O . ARG A 1 197 ? -6.637 2.617 17.616 1.00 94.44 197 ARG A O 1
ATOM 1591 N N . LEU A 1 198 ? -4.639 2.312 18.626 1.00 92.31 198 LEU A N 1
ATOM 1592 C CA . LEU A 1 198 ? -4.835 3.338 19.646 1.00 92.31 198 LEU A CA 1
ATOM 1593 C C . LEU A 1 198 ? -5.020 4.718 18.997 1.00 92.31 198 LEU A C 1
ATOM 1595 O O . LEU A 1 198 ? -6.065 5.324 19.190 1.00 92.31 198 LEU A O 1
ATOM 1599 N N . SER A 1 199 ? -4.111 5.131 18.109 1.00 92.12 199 SER A N 1
ATOM 1600 C CA . SER A 1 199 ? -4.190 6.420 17.402 1.00 92.12 199 SER A CA 1
ATOM 1601 C C . SER A 1 199 ? -5.466 6.585 16.558 1.00 92.12 199 SER A C 1
ATOM 1603 O O . SER A 1 199 ? -6.087 7.649 16.545 1.00 92.12 199 SER A O 1
ATOM 1605 N N . LEU A 1 200 ? -5.900 5.535 15.850 1.00 93.44 200 LEU A N 1
ATOM 1606 C CA . LEU A 1 200 ? -7.160 5.569 15.096 1.00 93.44 200 LEU A CA 1
ATOM 1607 C C . LEU A 1 200 ? -8.374 5.678 16.024 1.00 93.44 200 LEU A C 1
ATOM 1609 O O . LEU A 1 200 ? -9.323 6.400 15.716 1.00 93.44 200 LEU A O 1
ATOM 1613 N N . THR A 1 201 ? -8.331 4.983 17.160 1.00 93.88 201 THR A N 1
ATOM 1614 C CA . THR A 1 201 ? -9.401 5.021 18.158 1.00 93.88 201 THR A CA 1
ATOM 1615 C C . THR A 1 201 ? -9.462 6.381 18.847 1.00 93.88 201 THR A C 1
ATOM 1617 O O . THR A 1 201 ? -10.550 6.917 19.005 1.00 93.88 201 THR A O 1
ATOM 1620 N N . GLU A 1 202 ? -8.324 6.988 19.179 1.00 90.62 202 GLU A N 1
ATOM 1621 C CA . GLU A 1 202 ? -8.233 8.349 19.724 1.00 90.62 202 GLU A CA 1
ATOM 1622 C C . GLU A 1 202 ? -8.859 9.372 18.788 1.00 90.62 202 GLU A C 1
ATOM 1624 O O . GLU A 1 202 ? -9.689 10.162 19.221 1.00 90.62 202 GLU A O 1
ATOM 1629 N N . ARG A 1 203 ? -8.548 9.318 17.488 1.00 89.25 203 ARG A N 1
ATOM 1630 C CA . ARG A 1 203 ? -9.163 10.212 16.494 1.00 89.25 203 ARG A CA 1
ATOM 1631 C C . ARG A 1 203 ? -10.681 10.065 16.433 1.00 89.25 203 ARG A C 1
ATOM 1633 O O . ARG A 1 203 ? -11.387 11.064 16.315 1.00 89.25 203 ARG A O 1
ATOM 1640 N N . LEU A 1 204 ? -11.179 8.829 16.485 1.00 90.56 204 LEU A N 1
ATOM 1641 C CA . LEU A 1 204 ? -12.615 8.555 16.497 1.00 90.56 204 LEU A CA 1
ATOM 1642 C C . LEU A 1 204 ? -13.262 9.090 17.778 1.00 90.56 204 LEU A C 1
ATOM 1644 O O . LEU A 1 204 ? -14.263 9.793 17.711 1.00 90.56 204 LEU A O 1
ATOM 1648 N N . ILE A 1 205 ? -12.675 8.784 18.932 1.00 90.69 205 ILE A N 1
ATOM 1649 C CA . ILE A 1 205 ? -13.174 9.193 20.243 1.00 90.69 205 ILE A CA 1
ATOM 1650 C C . ILE A 1 205 ? -13.150 10.712 20.389 1.00 90.69 205 ILE A C 1
ATOM 1652 O O . ILE A 1 205 ? -14.139 11.284 20.829 1.00 90.69 205 ILE A O 1
ATOM 1656 N N . TYR A 1 206 ? -12.089 11.375 19.934 1.00 87.06 206 TYR A N 1
ATOM 1657 C CA . TYR A 1 206 ? -12.010 12.830 19.886 1.00 87.06 206 TYR A CA 1
ATOM 1658 C C . TYR A 1 206 ? -13.189 13.424 19.110 1.00 87.06 206 TYR A C 1
ATOM 1660 O O . TYR A 1 206 ? -13.896 14.269 19.646 1.00 87.06 206 TYR A O 1
ATOM 1668 N N . LYS A 1 207 ? -13.469 12.905 17.904 1.00 86.06 207 LYS A N 1
ATOM 1669 C CA . LYS A 1 207 ? -14.614 13.335 17.085 1.00 86.06 207 LYS A CA 1
ATOM 1670 C C . LYS A 1 207 ? -15.959 13.126 17.794 1.00 86.06 207 LYS A C 1
ATOM 1672 O O . LYS A 1 207 ? -16.844 13.963 17.663 1.00 86.06 207 LYS A O 1
ATOM 1677 N N . ILE A 1 208 ? -16.113 12.020 18.526 1.00 87.75 208 ILE A N 1
ATOM 1678 C CA . ILE A 1 208 ? -17.336 11.720 19.283 1.00 87.75 208 ILE A CA 1
ATOM 1679 C C . ILE A 1 208 ? -17.491 12.688 20.457 1.00 87.75 208 ILE A C 1
ATOM 1681 O O . ILE A 1 208 ? -18.578 13.196 20.666 1.00 87.75 208 ILE A O 1
ATOM 1685 N N . ILE A 1 209 ? -16.436 12.953 21.230 1.00 84.38 209 ILE A N 1
ATOM 1686 C CA . ILE A 1 209 ? -16.525 13.821 22.416 1.00 84.38 209 ILE A CA 1
ATOM 1687 C C . ILE A 1 209 ? -16.735 15.284 22.024 1.00 84.38 209 ILE A C 1
ATOM 1689 O O . ILE A 1 209 ? -17.430 16.001 22.738 1.00 84.38 209 ILE A O 1
ATOM 1693 N N . THR A 1 210 ? -16.135 15.733 20.917 1.00 81.31 210 THR A N 1
ATOM 1694 C CA . THR A 1 210 ? -16.280 17.122 20.460 1.00 81.31 210 THR A CA 1
ATOM 1695 C C . THR A 1 210 ? -17.689 17.431 19.965 1.00 81.31 210 THR A C 1
ATOM 1697 O O . THR A 1 210 ? -18.085 18.590 19.975 1.00 81.31 210 THR A O 1
ATOM 1700 N N . ASP A 1 211 ? -18.438 16.417 19.527 1.00 81.50 211 ASP A N 1
ATOM 1701 C CA . ASP A 1 211 ? -19.825 16.548 19.087 1.00 81.50 211 ASP A CA 1
ATOM 1702 C C . ASP A 1 211 ? -20.763 15.781 20.027 1.00 81.50 211 ASP A C 1
ATOM 1704 O O . ASP A 1 211 ? -20.978 14.576 19.891 1.00 81.50 211 ASP A O 1
ATOM 1708 N N . THR A 1 212 ? -21.371 16.494 20.973 1.00 80.44 212 THR A N 1
ATOM 1709 C CA . THR A 1 212 ? -22.328 15.905 21.921 1.00 80.44 212 THR A CA 1
ATOM 1710 C C . THR A 1 212 ? -23.600 15.379 21.250 1.00 80.44 212 THR A C 1
ATOM 1712 O O . THR A 1 212 ? -24.302 14.572 21.858 1.00 80.44 212 THR A O 1
ATOM 1715 N N . THR A 1 213 ? -23.891 15.777 20.004 1.00 82.62 213 THR A N 1
ATOM 1716 C CA . THR A 1 213 ? -25.023 15.253 19.219 1.00 82.62 213 THR A CA 1
ATOM 1717 C C . THR A 1 213 ? -24.695 13.942 18.506 1.00 82.62 213 THR A C 1
ATOM 1719 O O . THR A 1 213 ? -25.590 13.280 17.975 1.00 82.62 213 THR A O 1
ATOM 1722 N N . HIS A 1 214 ? -23.427 13.519 18.517 1.00 85.19 214 HIS A N 1
ATOM 1723 C CA . HIS A 1 214 ? -23.000 12.299 17.854 1.00 85.19 214 HIS A CA 1
ATOM 1724 C C . HIS A 1 214 ? -23.752 11.073 18.421 1.00 85.19 214 HIS A C 1
ATOM 1726 O O . HIS A 1 214 ? -23.730 10.856 19.636 1.00 85.19 214 HIS A O 1
ATOM 1732 N N . PRO A 1 215 ? -24.320 10.178 17.582 1.00 90.38 215 PRO A N 1
ATOM 1733 C CA . PRO A 1 215 ? -25.152 9.054 18.046 1.00 90.38 215 PRO A CA 1
ATOM 1734 C C . PRO A 1 215 ? -24.475 8.132 19.073 1.00 90.38 215 PRO A C 1
ATOM 1736 O O . PRO A 1 215 ? -25.116 7.555 19.949 1.00 90.38 215 PRO A O 1
ATOM 1739 N N . ALA A 1 216 ? -23.152 7.992 18.979 1.00 88.12 216 ALA A N 1
ATOM 1740 C CA . ALA A 1 216 ? -22.361 7.169 19.892 1.00 88.12 216 ALA A CA 1
ATOM 1741 C C . ALA A 1 216 ? -21.947 7.869 21.204 1.00 88.12 216 ALA A C 1
ATOM 1743 O O . ALA A 1 216 ? -21.404 7.188 22.073 1.00 88.12 216 ALA A O 1
ATOM 1744 N N . TYR A 1 217 ? -22.174 9.180 21.375 1.00 89.31 217 TYR A N 1
ATOM 1745 C CA . TYR A 1 217 ? -21.659 9.958 22.514 1.00 89.31 217 TYR A CA 1
ATOM 1746 C C . TYR A 1 217 ? -22.090 9.370 23.862 1.00 89.31 217 TYR A C 1
ATOM 1748 O O . TYR A 1 217 ? -21.250 8.960 24.667 1.00 89.31 217 TYR A O 1
ATOM 1756 N N . HIS A 1 218 ? -23.402 9.236 24.077 1.00 90.12 218 HIS A N 1
ATOM 1757 C CA . HIS A 1 218 ? -23.943 8.704 25.329 1.00 90.12 218 HIS A CA 1
ATOM 1758 C C . HIS A 1 218 ? -23.499 7.263 25.590 1.00 90.12 218 HIS A C 1
ATOM 1760 O O . HIS A 1 218 ? -23.160 6.922 26.720 1.00 90.12 218 HIS A O 1
ATOM 1766 N N . SER A 1 219 ? -23.434 6.435 24.543 1.00 91.62 219 SER A N 1
ATOM 1767 C CA . SER A 1 219 ? -22.992 5.041 24.658 1.00 91.62 219 SER A CA 1
ATOM 1768 C C . SER A 1 219 ? -21.527 4.945 25.092 1.00 91.62 219 SER A C 1
ATOM 1770 O O . SER A 1 219 ? -21.195 4.172 25.987 1.00 91.62 219 SER A O 1
ATOM 1772 N N . VAL A 1 220 ? -20.645 5.757 24.500 1.00 90.62 220 VAL A N 1
ATOM 1773 C CA . VAL A 1 220 ? -19.215 5.789 24.841 1.00 90.62 220 VAL A CA 1
ATOM 1774 C C . VAL A 1 220 ? -19.001 6.284 26.273 1.00 90.62 220 VAL A C 1
ATOM 1776 O O . VAL A 1 220 ? -18.257 5.650 27.023 1.00 90.62 220 VAL A O 1
ATOM 1779 N N . MET A 1 221 ? -19.681 7.362 26.678 1.00 89.75 221 MET A N 1
ATOM 1780 C CA . MET A 1 221 ? -19.587 7.889 28.046 1.00 89.75 221 MET A CA 1
ATOM 1781 C C . MET A 1 221 ? -20.132 6.901 29.079 1.00 89.75 221 MET A C 1
ATOM 1783 O O . MET A 1 221 ? -19.506 6.677 30.114 1.00 89.75 221 MET A O 1
ATOM 1787 N N . TYR A 1 222 ? -21.251 6.242 28.781 1.00 91.69 222 TYR A N 1
ATOM 1788 C CA . TYR A 1 222 ? -21.813 5.211 29.647 1.00 91.69 222 TYR A CA 1
ATOM 1789 C C . TYR A 1 222 ? -20.851 4.027 29.832 1.00 91.69 222 TYR A C 1
ATOM 1791 O O . TYR A 1 222 ? -20.574 3.617 30.960 1.00 91.69 222 TYR A O 1
ATOM 1799 N N . LEU A 1 223 ? -20.268 3.517 28.740 1.00 90.44 223 LEU A N 1
ATOM 1800 C CA . LEU A 1 223 ? -19.284 2.430 28.794 1.00 90.44 223 LEU A CA 1
ATOM 1801 C C . LEU A 1 223 ? -18.020 2.819 29.572 1.00 90.44 223 LEU A C 1
ATOM 1803 O O . LEU A 1 223 ? -17.442 1.980 30.267 1.00 90.44 223 LEU A O 1
ATOM 1807 N N . TYR A 1 224 ? -17.596 4.078 29.476 1.00 90.38 224 TYR A N 1
ATOM 1808 C CA . TYR A 1 224 ? -16.488 4.610 30.263 1.00 90.38 224 TYR A CA 1
ATOM 1809 C C . TYR A 1 224 ? -16.786 4.579 31.763 1.00 90.38 224 TYR A C 1
ATOM 1811 O O . TYR A 1 224 ? -16.008 4.012 32.531 1.00 90.38 224 TYR A O 1
ATOM 1819 N N . MET A 1 225 ? -17.947 5.105 32.169 1.00 90.31 225 MET A N 1
ATOM 1820 C CA . MET A 1 225 ? -18.380 5.097 33.571 1.00 90.31 225 MET A CA 1
ATOM 1821 C C . MET A 1 225 ? -18.494 3.671 34.120 1.00 90.31 225 MET A C 1
ATOM 1823 O O . MET A 1 225 ? -17.982 3.385 35.201 1.00 90.31 225 MET A O 1
ATOM 1827 N N . LEU A 1 226 ? -19.103 2.754 33.358 1.00 90.50 226 LEU A N 1
ATOM 1828 C CA . LEU A 1 226 ? -19.211 1.344 33.742 1.00 90.50 226 LEU A CA 1
ATOM 1829 C C . LEU A 1 226 ? -17.850 0.682 33.957 1.00 90.50 226 LEU A C 1
ATOM 1831 O O . LEU A 1 226 ? -17.701 -0.148 34.851 1.00 90.50 226 LEU A O 1
ATOM 1835 N N . THR A 1 227 ? -16.863 1.022 33.132 1.00 89.88 227 THR A N 1
ATOM 1836 C CA . THR A 1 227 ? -15.540 0.400 33.214 1.00 89.88 227 THR A CA 1
ATOM 1837 C C . THR A 1 227 ? -14.756 0.932 34.405 1.00 89.88 227 THR A C 1
ATOM 1839 O O . THR A 1 227 ? -14.176 0.136 35.136 1.00 89.88 227 THR A O 1
ATOM 1842 N N . ASN A 1 228 ? -14.797 2.243 34.657 1.00 86.56 228 ASN A N 1
ATOM 1843 C CA . ASN A 1 228 ? -14.105 2.846 35.799 1.00 86.56 228 ASN A CA 1
ATOM 1844 C C . ASN A 1 228 ? -14.692 2.402 37.147 1.00 86.56 228 ASN A C 1
ATOM 1846 O O . ASN A 1 228 ? -13.957 2.257 38.119 1.00 86.56 228 ASN A O 1
ATOM 1850 N N . ASN A 1 229 ? -16.000 2.138 37.202 1.00 89.06 229 ASN A N 1
ATOM 1851 C CA . ASN A 1 229 ? -16.673 1.721 38.432 1.00 89.06 229 ASN A CA 1
ATOM 1852 C C . ASN A 1 229 ? -16.627 0.205 38.679 1.00 89.06 229 ASN A C 1
ATOM 1854 O O . ASN A 1 229 ? -17.068 -0.252 39.733 1.00 89.06 229 ASN A O 1
ATOM 1858 N N . ASN A 1 230 ? -16.128 -0.595 37.731 1.00 90.25 230 ASN A N 1
ATOM 1859 C CA . ASN A 1 230 ? -16.127 -2.049 37.843 1.00 90.25 230 ASN A CA 1
ATOM 1860 C C . ASN A 1 230 ? -14.725 -2.589 38.208 1.00 90.25 230 ASN A C 1
ATOM 1862 O O . ASN A 1 230 ? -13.818 -2.552 37.370 1.00 90.25 230 ASN A O 1
ATOM 1866 N N . PRO A 1 231 ? -14.550 -3.193 39.405 1.00 90.06 231 PRO A N 1
ATOM 1867 C CA . PRO A 1 231 ? -13.265 -3.728 39.865 1.00 90.06 231 PRO A CA 1
ATOM 1868 C C . PRO A 1 231 ? -12.647 -4.799 38.957 1.00 90.06 231 PRO A C 1
ATOM 1870 O O . PRO A 1 231 ? -11.445 -5.056 39.046 1.00 90.06 231 PRO A O 1
ATOM 1873 N N . PHE A 1 232 ? -13.438 -5.434 38.084 1.00 89.94 232 PHE A N 1
ATOM 1874 C CA . PHE A 1 232 ? -12.955 -6.387 37.082 1.00 89.94 232 PHE A CA 1
ATOM 1875 C C . PHE A 1 232 ? -11.807 -5.807 36.243 1.00 89.94 232 PHE A C 1
ATOM 1877 O O . PHE A 1 232 ? -10.808 -6.489 35.991 1.00 89.94 232 PHE A O 1
ATOM 1884 N N . TRP A 1 233 ? -11.917 -4.533 35.860 1.00 87.44 233 TRP A N 1
ATOM 1885 C CA . TRP A 1 233 ? -10.949 -3.866 34.991 1.00 87.44 233 TRP A CA 1
ATOM 1886 C C . TRP A 1 233 ? -9.664 -3.447 35.705 1.00 87.44 233 TRP A C 1
ATOM 1888 O O . TRP A 1 233 ? -8.670 -3.186 35.040 1.00 87.44 233 TRP A O 1
ATOM 1898 N N . ASN A 1 234 ? -9.608 -3.505 37.039 1.00 85.00 234 ASN A N 1
ATOM 1899 C CA . ASN A 1 234 ? -8.364 -3.258 37.778 1.00 85.00 234 ASN A CA 1
ATOM 1900 C C . ASN A 1 234 ? -7.319 -4.358 37.533 1.00 85.00 234 ASN A C 1
ATOM 1902 O O . ASN A 1 234 ? -6.121 -4.129 37.669 1.00 85.00 234 ASN A O 1
ATOM 1906 N N . LYS A 1 235 ? -7.771 -5.572 37.188 1.00 85.62 235 LYS A N 1
ATOM 1907 C CA . LYS A 1 235 ? -6.912 -6.748 36.952 1.00 85.62 235 LYS A CA 1
ATOM 1908 C C . LYS A 1 235 ? -6.827 -7.149 35.478 1.00 85.62 235 LYS A C 1
ATOM 1910 O O . LYS A 1 235 ? -6.142 -8.116 35.142 1.00 85.62 235 LYS A O 1
ATOM 1915 N N . LYS A 1 236 ? -7.556 -6.466 34.594 1.00 86.12 236 LYS A N 1
ATOM 1916 C CA . LYS A 1 236 ? -7.664 -6.799 33.168 1.00 86.12 236 LYS A CA 1
ATOM 1917 C C . LYS A 1 236 ? -7.310 -5.587 32.323 1.00 86.12 236 LYS A C 1
ATOM 1919 O O . LYS A 1 236 ? -7.514 -4.451 32.724 1.00 86.12 236 LYS A O 1
ATOM 1924 N N . LYS A 1 237 ? -6.795 -5.831 31.117 1.00 84.12 237 LYS A N 1
ATOM 1925 C CA . LYS A 1 237 ? -6.575 -4.754 30.149 1.00 84.12 237 LYS A CA 1
ATOM 1926 C C . LYS A 1 237 ? -7.924 -4.096 29.853 1.00 84.12 237 LYS A C 1
ATOM 1928 O O . LYS A 1 237 ? -8.901 -4.799 29.631 1.00 84.12 237 LYS A O 1
ATOM 1933 N N . THR A 1 238 ? -7.980 -2.774 29.834 1.00 88.69 238 THR A N 1
ATOM 1934 C CA . THR A 1 238 ? -9.189 -2.057 29.422 1.00 88.69 238 THR A CA 1
ATOM 1935 C C . THR A 1 238 ? -9.367 -2.111 27.899 1.00 88.69 238 THR A C 1
ATOM 1937 O O . THR A 1 238 ? -8.394 -2.293 27.153 1.00 88.69 238 THR A O 1
ATOM 1940 N N . PRO A 1 239 ? -10.601 -1.971 27.396 1.00 89.94 239 PRO A N 1
ATOM 1941 C CA . PRO A 1 239 ? -10.853 -1.765 25.977 1.00 89.94 239 PRO A CA 1
ATOM 1942 C C . PRO A 1 239 ? -10.098 -0.555 25.410 1.00 89.94 239 PRO A C 1
ATOM 1944 O O . PRO A 1 239 ? -9.903 0.453 26.087 1.00 89.94 239 PRO A O 1
ATOM 1947 N N . VAL A 1 240 ? -9.696 -0.638 24.138 1.00 90.88 240 VAL A N 1
ATOM 1948 C CA . VAL A 1 240 ? -8.866 0.396 23.483 1.00 90.88 240 VAL A CA 1
ATOM 1949 C C . VAL A 1 240 ? -9.565 1.757 23.451 1.00 90.88 240 VAL A C 1
ATOM 1951 O O . VAL A 1 240 ? -8.914 2.778 23.645 1.00 90.88 240 VAL A O 1
ATOM 1954 N N . TYR A 1 241 ? -10.890 1.787 23.284 1.00 89.19 241 TYR A N 1
ATOM 1955 C CA . TYR A 1 241 ? -11.657 3.036 23.295 1.00 89.19 241 TYR A CA 1
ATOM 1956 C C . TYR A 1 241 ? -11.649 3.745 24.654 1.00 89.19 241 TYR A C 1
ATOM 1958 O O . TYR A 1 241 ? -11.748 4.965 24.699 1.00 89.19 241 TYR A O 1
ATOM 1966 N N . ILE A 1 242 ? -11.471 3.008 25.752 1.00 90.06 242 ILE A N 1
ATOM 1967 C CA . ILE A 1 242 ? -11.395 3.567 27.110 1.00 90.06 242 ILE A CA 1
ATOM 1968 C C . ILE A 1 242 ? -10.023 4.169 27.360 1.00 90.06 242 ILE A C 1
ATOM 1970 O O . ILE A 1 242 ? -9.925 5.270 27.890 1.00 90.06 242 ILE A O 1
ATOM 1974 N N . GLN A 1 243 ? -8.974 3.479 26.911 1.00 89.94 243 GLN A N 1
ATOM 1975 C CA . GLN A 1 243 ? -7.609 4.010 26.930 1.00 89.94 243 GLN A CA 1
ATOM 1976 C C . GLN A 1 243 ? -7.544 5.309 26.123 1.00 89.94 243 GLN A C 1
ATOM 1978 O O . GLN A 1 243 ? -7.110 6.333 26.642 1.00 89.94 243 GLN A O 1
ATOM 1983 N N . ALA A 1 244 ? -8.085 5.291 24.903 1.00 90.19 244 ALA A N 1
ATOM 1984 C CA . ALA A 1 244 ? -8.184 6.467 24.050 1.00 90.19 244 ALA A CA 1
ATOM 1985 C C . ALA A 1 244 ? -8.969 7.614 24.714 1.00 90.19 244 ALA A C 1
ATOM 1987 O O . ALA A 1 244 ? -8.510 8.750 24.709 1.00 90.19 244 ALA A O 1
ATOM 1988 N N . LEU A 1 245 ? -10.123 7.327 25.324 1.00 89.12 245 LEU A N 1
ATOM 1989 C CA . LEU A 1 245 ? -10.946 8.328 26.009 1.00 89.12 245 LEU A CA 1
ATOM 1990 C C . LEU A 1 245 ? -10.232 8.956 27.209 1.00 89.12 245 LEU A C 1
ATOM 1992 O O . LEU A 1 245 ? -10.240 10.177 27.333 1.00 89.12 245 LEU A O 1
ATOM 1996 N N . SER A 1 246 ? -9.577 8.147 28.048 1.00 87.38 246 SER A N 1
ATOM 1997 C CA . SER A 1 246 ? -8.795 8.660 29.180 1.00 87.38 246 SER A CA 1
ATOM 1998 C C . SER A 1 246 ? -7.685 9.604 28.715 1.00 87.38 246 SER A C 1
ATOM 2000 O O . SER A 1 246 ? -7.522 10.688 29.268 1.00 87.38 246 SER A O 1
ATOM 2002 N N . LEU A 1 247 ? -6.989 9.250 27.632 1.00 84.75 247 LEU A N 1
ATOM 2003 C CA . LEU A 1 247 ? -5.914 10.056 27.070 1.00 84.75 247 LEU A CA 1
ATOM 2004 C C . LEU A 1 247 ? -6.449 11.355 26.450 1.00 84.75 247 LEU A C 1
ATOM 2006 O O . LEU A 1 247 ? -5.934 12.435 26.734 1.00 84.75 247 LEU A O 1
ATOM 2010 N N . VAL A 1 248 ? -7.535 11.290 25.677 1.00 82.38 248 VAL A N 1
ATOM 2011 C CA . VAL A 1 248 ? -8.173 12.487 25.106 1.00 82.38 248 VAL A CA 1
ATOM 2012 C C . VAL A 1 248 ? -8.658 13.441 26.203 1.00 82.38 248 VAL A C 1
ATOM 2014 O O . VAL A 1 248 ? -8.455 14.645 26.079 1.00 82.38 248 VAL A O 1
ATOM 2017 N N . GLN A 1 249 ? -9.236 12.929 27.294 1.00 79.00 249 GLN A N 1
ATOM 2018 C CA . GLN A 1 249 ? -9.648 13.748 28.440 1.00 79.00 249 GLN A CA 1
ATOM 2019 C C . GLN A 1 249 ? -8.457 14.415 29.146 1.00 79.00 249 GLN A C 1
ATOM 2021 O O . GLN A 1 249 ? -8.584 15.556 29.578 1.00 79.00 249 GLN A O 1
ATOM 2026 N N . THR A 1 250 ? -7.295 13.753 29.225 1.00 79.38 250 THR A N 1
ATOM 2027 C CA . THR A 1 250 ? -6.078 14.371 29.793 1.00 79.38 250 THR A CA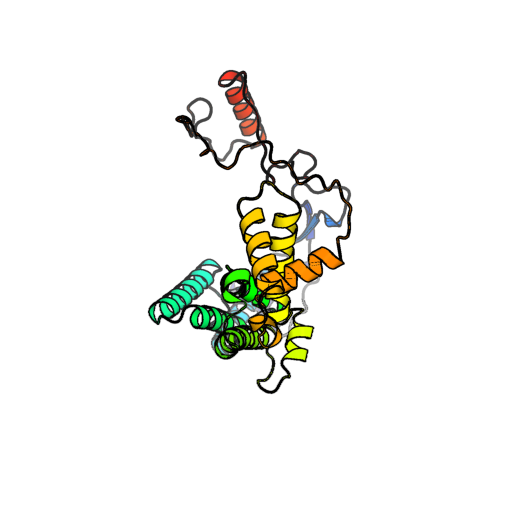 1
ATOM 2028 C C . THR A 1 250 ? -5.489 15.474 28.917 1.00 79.38 250 THR A C 1
ATOM 2030 O O . THR A 1 250 ? -4.942 16.436 29.445 1.00 79.38 250 THR A O 1
ATOM 2033 N N . ILE A 1 251 ? -5.594 15.347 27.590 1.00 72.81 251 ILE A N 1
ATOM 2034 C CA . ILE A 1 251 ? -5.048 16.322 26.632 1.00 72.81 251 ILE A CA 1
ATOM 2035 C C . ILE A 1 251 ? -5.997 17.505 26.438 1.00 72.81 251 ILE A C 1
ATOM 2037 O O . ILE A 1 251 ? -5.548 18.607 26.135 1.00 72.81 251 ILE A O 1
ATOM 2041 N N . ASN A 1 252 ? -7.300 17.286 26.618 1.00 66.06 252 ASN A N 1
ATOM 2042 C CA . ASN A 1 252 ? -8.333 18.286 26.391 1.00 66.06 252 ASN A CA 1
ATOM 2043 C C . ASN A 1 252 ? -9.070 18.672 27.690 1.00 66.06 252 ASN A C 1
ATOM 2045 O O . ASN A 1 252 ? -10.293 18.500 27.767 1.00 66.06 252 ASN A O 1
ATOM 2049 N N . PRO A 1 253 ? -8.377 19.167 28.737 1.00 54.00 253 PRO A N 1
ATOM 2050 C CA . PRO A 1 253 ? -9.058 19.756 29.868 1.00 54.00 253 PRO A CA 1
ATOM 2051 C C . PRO A 1 253 ? -9.541 21.133 29.419 1.00 54.00 253 PRO A C 1
ATOM 2053 O O . PRO A 1 253 ? -8.806 22.101 29.519 1.00 54.00 253 PRO A O 1
ATOM 2056 N N . ILE A 1 254 ? -10.779 21.217 28.935 1.00 55.41 254 ILE A N 1
ATOM 2057 C CA . ILE A 1 254 ? -11.497 22.493 28.842 1.00 55.41 254 ILE A CA 1
ATOM 2058 C C . ILE A 1 254 ? -10.814 23.476 27.885 1.00 55.41 254 ILE A C 1
ATOM 2060 O O . ILE A 1 254 ? -10.096 24.370 28.296 1.00 55.41 254 ILE A O 1
ATOM 2064 N N . GLU A 1 255 ? -11.072 23.324 26.596 1.00 57.59 255 GLU A N 1
ATOM 2065 C CA . GLU A 1 255 ? -11.335 24.420 25.662 1.00 57.59 255 GLU A CA 1
ATOM 2066 C C . GLU A 1 255 ? -11.365 23.794 24.278 1.00 57.59 255 GLU A C 1
ATOM 2068 O O . GLU A 1 255 ? -10.477 23.039 23.894 1.00 57.59 255 GLU A O 1
ATOM 2073 N N . ASN A 1 256 ? -12.407 24.075 23.509 1.00 47.22 256 ASN A N 1
ATOM 2074 C CA . ASN A 1 256 ? -12.202 24.804 22.271 1.00 47.22 256 ASN A CA 1
ATOM 2075 C C . ASN A 1 256 ? -13.508 24.858 21.492 1.00 47.22 256 ASN A C 1
ATOM 2077 O O . ASN A 1 256 ? -14.093 23.837 21.130 1.00 47.22 256 ASN A O 1
ATOM 2081 N N . ASN A 1 257 ? -13.875 26.087 21.141 1.00 53.09 257 ASN A N 1
ATOM 2082 C CA . ASN A 1 257 ? -14.701 26.444 19.995 1.00 53.09 257 ASN A CA 1
ATOM 2083 C C . ASN A 1 257 ? -14.049 25.969 18.677 1.00 53.09 257 ASN A C 1
ATOM 2085 O O . ASN A 1 257 ? -13.822 26.758 17.760 1.00 53.09 257 ASN A O 1
ATOM 2089 N N . LEU A 1 258 ? -13.701 24.687 18.563 1.00 55.34 258 LEU A N 1
ATOM 2090 C CA . LEU A 1 258 ? -13.341 24.086 17.292 1.00 55.34 258 LEU A CA 1
ATOM 2091 C C . LEU A 1 258 ? -14.637 23.979 16.506 1.00 55.34 258 LEU A C 1
ATOM 2093 O O . LEU A 1 258 ? -15.453 23.090 16.739 1.00 55.34 258 LEU A O 1
ATOM 2097 N N . LYS A 1 259 ? -14.841 24.924 15.586 1.00 53.16 259 LYS A N 1
ATOM 2098 C CA . LYS A 1 259 ? -15.865 24.795 14.555 1.00 53.16 259 LYS A CA 1
ATOM 2099 C C . LYS A 1 259 ? -15.588 23.491 13.814 1.00 53.16 259 LYS A C 1
ATOM 2101 O O . LYS A 1 259 ? -14.684 23.433 12.981 1.00 53.16 259 LYS A O 1
ATOM 2106 N N . LEU A 1 260 ? -16.349 22.440 14.123 1.00 56.22 260 LEU A N 1
ATOM 2107 C CA . LEU A 1 260 ? -16.466 21.318 13.206 1.00 56.22 260 LEU A CA 1
ATOM 2108 C C . LEU A 1 260 ? -16.895 21.902 11.859 1.00 56.22 260 LEU A C 1
ATOM 2110 O O . LEU A 1 260 ? -17.707 22.829 11.813 1.00 56.22 260 LEU A O 1
ATOM 2114 N N . PHE A 1 261 ? -16.329 21.388 10.768 1.00 51.75 261 PHE A N 1
ATOM 2115 C CA . PHE A 1 261 ? -16.806 21.724 9.433 1.00 51.75 261 PHE A CA 1
ATOM 2116 C C . PHE A 1 261 ? -18.282 21.333 9.359 1.00 51.75 261 PHE A C 1
ATOM 2118 O O . PHE A 1 261 ? -18.616 20.156 9.231 1.00 51.75 261 PHE A O 1
ATOM 2125 N N . ALA A 1 262 ? -19.160 22.322 9.511 1.00 53.91 262 ALA A N 1
ATOM 2126 C CA . ALA A 1 262 ? -20.580 22.141 9.316 1.00 53.91 262 ALA A CA 1
ATOM 2127 C C . ALA A 1 262 ? -20.769 21.888 7.825 1.00 53.91 262 ALA A C 1
ATOM 2129 O O . ALA A 1 262 ? -20.565 22.781 7.002 1.00 53.91 262 ALA A O 1
ATOM 2130 N N . VAL A 1 263 ? -21.100 20.649 7.473 1.00 57.31 263 VAL A N 1
ATOM 2131 C CA . VAL A 1 263 ? -21.619 20.370 6.141 1.00 57.31 263 VAL A CA 1
ATOM 2132 C C . VAL A 1 263 ? -23.001 21.023 6.114 1.00 57.31 263 VAL A C 1
ATOM 2134 O O . VAL A 1 263 ? -23.835 20.669 6.945 1.00 57.31 263 VAL A O 1
ATOM 2137 N N . PRO A 1 264 ? -23.275 21.981 5.214 1.00 59.28 264 PRO A N 1
ATOM 2138 C CA . PRO A 1 264 ? -24.557 22.688 5.170 1.00 59.28 264 PRO A CA 1
ATOM 2139 C C . PRO A 1 264 ? -25.734 21.789 4.745 1.00 59.28 264 PRO A C 1
ATOM 2141 O O . PRO A 1 264 ? -26.823 22.290 4.479 1.00 59.28 264 PRO A O 1
ATOM 2144 N N . HIS A 1 265 ? -25.526 20.477 4.618 1.00 60.00 265 HIS A N 1
ATOM 2145 C CA . HIS A 1 265 ? -26.521 19.499 4.199 1.00 60.00 265 HIS A CA 1
ATOM 2146 C C . HIS A 1 265 ? -26.659 18.384 5.228 1.00 60.00 265 HIS A C 1
ATOM 2148 O O . HIS A 1 265 ? -25.675 17.850 5.743 1.00 60.00 265 HIS A O 1
ATOM 2154 N N . ASP A 1 266 ? -27.912 18.022 5.477 1.00 64.06 266 ASP A N 1
ATOM 2155 C CA . ASP A 1 266 ? -28.299 16.905 6.321 1.00 64.06 266 ASP A CA 1
ATOM 2156 C C . ASP A 1 266 ? -28.034 15.581 5.587 1.00 64.06 266 ASP A C 1
ATOM 2158 O O . ASP A 1 266 ? -28.818 15.151 4.743 1.00 64.06 266 ASP A O 1
ATOM 2162 N N . LEU A 1 267 ? -26.908 14.939 5.910 1.00 60.09 267 LEU A N 1
ATOM 2163 C CA . LEU A 1 267 ? -26.492 13.654 5.332 1.00 60.09 267 LEU A CA 1
ATOM 2164 C C . LEU A 1 267 ? -27.404 12.478 5.730 1.00 60.09 267 LEU A C 1
ATOM 2166 O O . LEU A 1 267 ? -27.204 11.370 5.235 1.00 60.09 267 LEU A O 1
ATOM 2170 N N . THR A 1 268 ? -28.363 12.681 6.642 1.00 59.38 268 THR A N 1
ATOM 2171 C CA . THR A 1 268 ? -29.328 11.640 7.032 1.00 59.38 268 THR A CA 1
ATOM 2172 C C . THR A 1 268 ? -30.507 11.540 6.071 1.00 59.38 268 THR A C 1
ATOM 2174 O O . THR A 1 268 ? -31.180 10.509 6.032 1.00 59.38 268 THR A O 1
ATOM 2177 N N . LYS A 1 269 ? -30.733 12.575 5.256 1.00 63.31 269 LYS A N 1
ATOM 2178 C CA . LYS A 1 269 ? -31.713 12.527 4.177 1.00 63.31 269 LYS A CA 1
ATOM 2179 C C . LYS A 1 269 ? -31.056 11.909 2.944 1.00 63.31 269 LYS A C 1
ATOM 2181 O O . LYS A 1 269 ? -29.955 12.330 2.578 1.00 63.31 269 LYS A O 1
ATOM 2186 N N . PRO A 1 270 ? -31.684 10.912 2.292 1.00 58.00 270 PRO A N 1
ATOM 2187 C CA . PRO A 1 270 ? -31.214 10.474 0.988 1.00 58.00 270 PRO A CA 1
ATOM 2188 C C . PRO A 1 270 ? -31.164 11.692 0.062 1.00 58.00 270 PRO A C 1
ATOM 2190 O O . PRO A 1 270 ? -32.047 12.548 0.112 1.00 58.00 270 PRO A O 1
ATOM 2193 N N . ILE A 1 271 ? -30.114 11.791 -0.755 1.00 63.44 271 ILE A N 1
ATOM 2194 C CA . ILE A 1 271 ? -30.064 12.800 -1.812 1.00 63.44 271 ILE A CA 1
ATOM 2195 C C . ILE A 1 271 ? -31.228 12.469 -2.747 1.00 63.44 271 ILE A C 1
ATOM 2197 O O . ILE A 1 271 ? -31.157 11.501 -3.504 1.00 63.44 271 ILE A O 1
ATOM 2201 N N . GLU A 1 272 ? -32.316 13.229 -2.645 1.00 59.22 272 GLU A N 1
ATOM 2202 C CA . GLU A 1 272 ? -33.445 13.139 -3.563 1.00 59.22 272 GLU A CA 1
ATOM 2203 C C . GLU A 1 272 ? -32.990 13.707 -4.905 1.00 59.22 272 GLU A C 1
ATOM 2205 O O . GLU A 1 272 ? -33.112 14.895 -5.195 1.00 59.22 272 GLU A O 1
ATOM 2210 N N . ILE A 1 273 ? -32.385 12.842 -5.714 1.00 59.72 273 ILE A N 1
ATOM 2211 C CA . ILE A 1 273 ? -32.169 13.111 -7.126 1.00 59.72 273 ILE A CA 1
ATOM 2212 C C . ILE A 1 273 ? -33.555 12.985 -7.762 1.00 59.72 273 ILE A C 1
ATOM 2214 O O . ILE A 1 273 ? -33.998 11.881 -8.073 1.00 59.72 273 ILE A O 1
ATOM 2218 N N . THR A 1 274 ? -34.276 14.101 -7.881 1.00 64.56 274 THR A N 1
ATOM 2219 C CA . THR A 1 274 ? -35.465 14.171 -8.743 1.00 64.56 274 THR A CA 1
ATOM 2220 C C . THR A 1 274 ? -35.066 13.749 -10.153 1.00 64.56 274 THR A C 1
ATOM 2222 O O . THR A 1 274 ? -33.912 13.958 -10.516 1.00 64.56 274 THR A O 1
ATOM 2225 N N . ASP A 1 275 ? -35.970 13.129 -10.921 1.00 59.12 275 ASP A N 1
ATOM 2226 C CA . ASP A 1 275 ? -35.693 12.575 -12.256 1.00 59.12 275 ASP A CA 1
ATOM 2227 C C . ASP A 1 275 ? -34.898 13.558 -13.133 1.00 59.12 275 ASP A C 1
ATOM 2229 O O . ASP A 1 275 ? -35.444 14.439 -13.803 1.00 59.12 275 ASP A O 1
ATOM 2233 N N . VAL A 1 276 ? -33.570 13.427 -13.106 1.00 61.72 276 VAL A N 1
ATOM 2234 C CA . VAL A 1 276 ? -32.688 14.266 -13.901 1.00 61.72 276 VAL A CA 1
ATOM 2235 C C . VAL A 1 276 ? -32.810 13.732 -15.311 1.00 61.72 276 VAL A C 1
ATOM 2237 O O . VAL A 1 276 ? -32.323 12.643 -15.618 1.00 61.72 276 VAL A O 1
ATOM 2240 N N . ASN A 1 277 ? 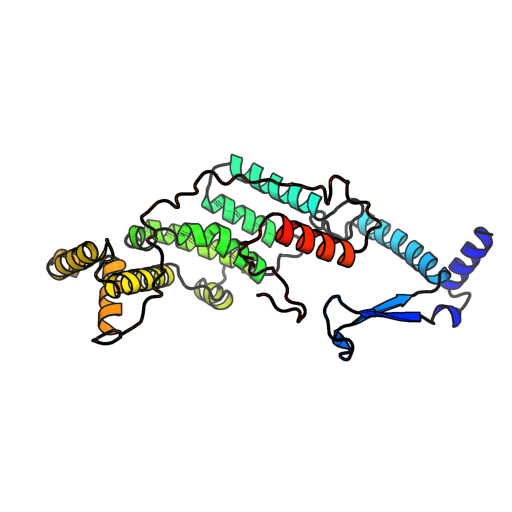-33.446 14.504 -16.187 1.00 62.41 277 ASN A N 1
ATOM 2241 C CA . ASN A 1 277 ? -33.389 14.262 -17.621 1.00 62.41 277 ASN A CA 1
ATOM 2242 C C . ASN A 1 277 ? -31.954 14.511 -18.105 1.00 62.41 277 ASN A C 1
ATOM 2244 O O . ASN A 1 277 ? -31.608 15.591 -18.587 1.00 62.41 277 ASN A O 1
ATOM 2248 N N . VAL A 1 278 ? -31.096 13.502 -17.948 1.00 58.38 278 VAL A N 1
ATOM 2249 C CA . VAL A 1 278 ? -29.734 13.514 -18.473 1.00 58.38 278 VAL A CA 1
ATOM 2250 C C . VAL A 1 278 ? -29.825 13.339 -19.984 1.00 58.38 278 VAL A C 1
ATOM 2252 O O . VAL A 1 278 ? -29.965 12.232 -20.499 1.00 58.38 278 VAL A O 1
ATOM 2255 N N . SER A 1 279 ? -29.747 14.452 -20.708 1.00 60.34 279 SER A N 1
ATOM 2256 C CA . SER A 1 279 ? -29.606 14.439 -22.160 1.00 60.34 279 SER A CA 1
ATOM 2257 C C . SER A 1 279 ? -28.127 14.567 -22.530 1.00 60.34 279 SER A C 1
ATOM 2259 O O . SER A 1 279 ? -27.509 15.620 -22.393 1.00 60.34 279 SER A O 1
ATOM 2261 N N . CYS A 1 280 ? -27.528 13.474 -23.004 1.00 54.72 280 CYS A N 1
ATOM 2262 C CA . CYS A 1 280 ? -26.213 13.522 -23.642 1.00 54.72 280 CYS A CA 1
ATOM 2263 C C . CYS A 1 280 ? -26.398 13.767 -25.139 1.00 54.72 280 CYS A C 1
ATOM 2265 O O . CYS A 1 280 ? -26.584 12.825 -25.907 1.00 54.72 280 CYS A O 1
ATOM 2267 N N . ASN A 1 281 ? -26.334 15.031 -25.559 1.00 61.97 281 ASN A N 1
ATOM 2268 C CA . ASN A 1 281 ? -26.322 15.371 -26.976 1.00 61.97 281 ASN A CA 1
ATOM 2269 C C . ASN A 1 281 ? -24.875 15.522 -27.463 1.00 61.97 281 ASN A C 1
ATOM 2271 O O . ASN A 1 281 ? -24.172 16.457 -27.088 1.00 61.97 281 ASN A O 1
ATOM 2275 N N . THR A 1 282 ? -24.414 14.580 -28.284 1.00 60.88 282 THR A N 1
ATOM 2276 C CA . THR A 1 282 ? -23.084 14.629 -28.917 1.00 60.88 282 THR A CA 1
ATOM 2277 C C . THR A 1 282 ? -23.073 15.460 -30.203 1.00 60.88 282 THR A C 1
ATOM 2279 O O . THR A 1 282 ? -22.029 15.587 -30.846 1.00 60.88 282 THR A O 1
ATOM 2282 N N . LEU A 1 283 ? -24.222 16.028 -30.583 1.00 62.78 283 LEU A N 1
ATOM 2283 C CA . LEU A 1 283 ? -24.394 16.867 -31.762 1.00 62.78 283 LEU A CA 1
ATOM 2284 C C . LEU A 1 283 ? -24.442 18.338 -31.347 1.00 62.78 283 LEU A C 1
ATOM 2286 O O . LEU A 1 283 ? -25.254 18.734 -30.513 1.00 62.78 283 LEU A O 1
ATOM 2290 N N . ILE A 1 284 ? -23.627 19.168 -31.993 1.00 62.25 284 ILE A N 1
ATOM 2291 C CA . ILE A 1 284 ? -23.750 20.626 -31.912 1.00 62.25 284 ILE A CA 1
ATOM 2292 C C . ILE A 1 284 ? -24.584 21.070 -33.121 1.00 62.25 284 ILE A C 1
ATOM 2294 O O . ILE A 1 284 ? -24.228 20.764 -34.260 1.00 62.25 284 ILE A O 1
ATOM 2298 N N . ASN A 1 285 ? -25.735 21.715 -32.885 1.00 61.56 285 ASN A N 1
ATOM 2299 C CA . ASN A 1 285 ? -26.697 22.134 -33.922 1.00 61.56 285 ASN A CA 1
ATOM 2300 C C . ASN A 1 285 ? -27.111 21.009 -34.902 1.00 61.56 285 ASN A C 1
ATOM 2302 O O . ASN A 1 285 ? -27.264 21.233 -36.103 1.00 61.56 285 ASN A O 1
ATOM 2306 N N . GLY A 1 286 ? -27.262 19.774 -34.405 1.00 63.34 286 GLY A N 1
ATOM 2307 C CA . GLY A 1 286 ? -27.713 18.628 -35.208 1.00 63.34 286 GLY A CA 1
ATOM 2308 C C . GLY A 1 286 ? -26.661 18.034 -36.156 1.00 63.34 286 GLY A C 1
ATOM 2309 O O . GLY A 1 286 ? -27.011 17.218 -37.006 1.00 63.34 286 GLY A O 1
ATOM 2310 N N . ARG A 1 287 ? -25.379 18.409 -36.029 1.00 61.88 287 ARG A N 1
ATOM 2311 C CA . ARG A 1 287 ? -24.276 17.862 -36.839 1.00 61.88 287 ARG A CA 1
ATOM 2312 C C . ARG A 1 287 ? -23.268 17.085 -35.992 1.00 61.88 287 ARG A C 1
ATOM 2314 O O . ARG A 1 287 ? -22.947 17.476 -34.871 1.00 61.88 287 ARG A O 1
ATOM 2321 N N . LEU A 1 288 ? -22.748 15.993 -36.560 1.00 61.94 288 LEU A N 1
ATOM 2322 C CA . LEU A 1 288 ? -21.603 15.255 -36.019 1.00 61.94 288 LEU A CA 1
ATOM 2323 C C . LEU A 1 288 ? -20.339 16.109 -36.147 1.00 61.94 288 LEU A C 1
ATOM 2325 O O . LEU A 1 288 ? -20.077 16.689 -37.201 1.00 61.94 288 LEU A O 1
ATOM 2329 N N . LEU A 1 289 ? -19.555 16.173 -35.072 1.00 63.28 289 LEU A N 1
ATOM 2330 C CA . LEU A 1 289 ? -18.309 16.931 -35.040 1.00 63.28 289 LEU A CA 1
ATOM 2331 C C . LEU A 1 289 ? -17.262 16.276 -35.952 1.00 63.28 289 LEU A C 1
ATOM 2333 O O . LEU A 1 289 ? -16.835 15.146 -35.710 1.00 63.28 289 LEU A O 1
ATOM 2337 N N . ASP A 1 290 ? -16.836 16.989 -36.996 1.00 63.84 290 ASP A N 1
ATOM 2338 C CA . ASP A 1 290 ? -15.717 16.563 -37.838 1.00 63.84 290 ASP A CA 1
ATOM 2339 C C . ASP A 1 290 ? -14.389 16.808 -37.096 1.00 63.84 290 ASP A C 1
ATOM 2341 O O . ASP A 1 290 ? -14.191 17.853 -36.471 1.00 63.84 290 ASP A O 1
ATOM 2345 N N . LYS A 1 291 ? -13.437 15.870 -37.193 1.00 62.44 291 LYS A N 1
ATOM 2346 C CA . LYS A 1 291 ? -12.127 15.920 -36.501 1.00 62.44 291 LYS A CA 1
ATOM 2347 C C . LYS A 1 291 ? -11.268 17.131 -36.890 1.00 62.44 291 LYS A C 1
ATOM 2349 O O . LYS A 1 291 ? -10.221 17.356 -36.289 1.00 62.44 291 LYS A O 1
ATOM 2354 N N . LYS A 1 292 ? -11.673 17.872 -37.923 1.00 68.62 292 LYS A N 1
ATOM 2355 C CA . LYS A 1 292 ? -10.977 19.048 -38.457 1.00 68.62 292 LYS A CA 1
ATOM 2356 C C . LYS A 1 292 ? -11.383 20.370 -37.795 1.00 68.62 292 LYS A C 1
ATOM 2358 O O . LYS A 1 292 ? -10.727 21.376 -38.052 1.00 68.62 292 LYS A O 1
ATOM 2363 N N . VAL A 1 293 ? -12.444 20.399 -36.986 1.00 68.12 293 VAL A N 1
ATOM 2364 C CA . VAL A 1 293 ? -12.913 21.637 -36.339 1.00 68.12 293 VAL A CA 1
ATOM 2365 C C . VAL A 1 293 ? -11.986 22.007 -35.179 1.00 68.12 293 VAL A C 1
ATOM 2367 O O . VAL A 1 293 ? -11.570 21.146 -34.405 1.00 68.12 293 VAL A O 1
ATOM 2370 N N . SER A 1 294 ? -11.633 23.290 -35.058 1.00 75.50 294 SER A N 1
ATOM 2371 C CA . SER A 1 294 ? -10.757 23.755 -33.981 1.00 75.50 294 SER A CA 1
ATOM 2372 C C . SER A 1 294 ? -11.471 23.719 -32.624 1.00 75.50 294 SER A C 1
ATOM 2374 O O . SER A 1 294 ? -12.662 24.013 -32.518 1.00 75.50 294 SER A O 1
ATOM 2376 N N . ASN A 1 295 ? -10.725 23.416 -31.557 1.00 71.31 295 ASN A N 1
ATOM 2377 C CA . ASN A 1 295 ? -11.276 23.345 -30.197 1.00 71.31 295 ASN A CA 1
ATOM 2378 C C . ASN A 1 295 ? -11.921 24.663 -29.734 1.00 71.31 295 ASN A C 1
ATOM 2380 O O . ASN A 1 295 ? -12.887 24.631 -28.982 1.00 71.31 295 ASN A O 1
ATOM 2384 N N . GLN A 1 296 ? -11.414 25.810 -30.197 1.00 74.50 296 GLN A N 1
ATOM 2385 C CA . GLN A 1 296 ? -11.958 27.127 -29.847 1.00 74.50 296 GLN A CA 1
ATOM 2386 C C . GLN A 1 296 ? -13.363 27.339 -30.418 1.00 74.50 296 GLN A C 1
ATOM 2388 O O . GLN A 1 296 ? -14.241 27.836 -29.719 1.00 74.50 296 GLN A O 1
ATOM 2393 N N . ILE A 1 297 ? -13.591 26.914 -31.665 1.00 73.44 297 ILE A N 1
ATOM 2394 C CA . ILE A 1 297 ? -14.905 27.014 -32.312 1.00 73.44 297 ILE A CA 1
ATOM 2395 C C . ILE A 1 297 ? -15.908 26.106 -31.591 1.00 73.44 297 ILE A C 1
ATOM 2397 O O . ILE A 1 297 ? -17.030 26.520 -31.319 1.00 73.44 297 ILE A O 1
ATOM 2401 N N . LEU A 1 298 ? -15.486 24.895 -31.211 1.00 72.06 298 LEU A N 1
ATOM 2402 C CA . LEU A 1 298 ? -16.329 23.961 -30.459 1.00 72.06 298 LEU A CA 1
ATOM 2403 C C . LEU A 1 298 ? -16.735 24.514 -29.089 1.00 72.06 298 LEU A C 1
ATOM 2405 O O . LEU A 1 298 ? -17.890 24.378 -28.697 1.00 72.06 298 LEU A O 1
ATOM 2409 N N . GLN A 1 299 ? -15.805 25.155 -28.377 1.00 74.81 299 GLN A N 1
ATOM 2410 C CA . GLN A 1 299 ? -16.095 25.794 -27.094 1.00 74.81 299 GLN A CA 1
ATOM 2411 C C . GLN A 1 299 ? -17.103 26.935 -27.253 1.00 74.81 299 GLN A C 1
ATOM 2413 O O . GLN A 1 299 ? -18.081 26.979 -26.513 1.00 74.81 299 GLN A O 1
ATOM 2418 N N . GLN A 1 300 ? -16.906 27.824 -28.230 1.00 77.94 300 GLN A N 1
ATOM 2419 C CA . GLN A 1 300 ? -17.820 28.946 -28.472 1.00 77.94 300 GLN A CA 1
ATOM 2420 C C . GLN A 1 300 ? -19.235 28.482 -28.836 1.00 77.94 300 GLN A C 1
ATOM 2422 O O . GLN A 1 300 ? -20.207 28.973 -28.266 1.00 77.94 300 GLN A O 1
ATOM 2427 N N . GLU A 1 301 ? -19.361 27.508 -29.736 1.00 75.50 301 GLU A N 1
ATOM 2428 C CA . GLU A 1 301 ? -20.657 26.931 -30.108 1.00 75.50 301 GLU A CA 1
ATOM 2429 C C . GLU A 1 301 ? -21.353 26.253 -28.921 1.00 75.50 301 GLU A C 1
ATOM 2431 O O . GLU A 1 301 ? -22.561 26.402 -28.738 1.00 75.50 301 GLU A O 1
ATOM 2436 N N . TRP A 1 302 ? -20.595 25.546 -28.077 1.00 75.69 302 TRP A N 1
ATOM 2437 C CA . TRP A 1 302 ? -21.134 24.927 -26.870 1.00 75.69 302 TRP A CA 1
ATOM 2438 C C . TRP A 1 302 ? -21.659 25.973 -25.879 1.00 75.69 302 TRP A C 1
ATOM 2440 O O . TRP A 1 302 ? -22.801 25.862 -25.434 1.00 75.69 302 TRP A O 1
ATOM 2450 N N . TYR A 1 303 ? -20.882 27.024 -25.592 1.00 76.56 303 TYR A N 1
ATOM 2451 C CA . TYR A 1 303 ? -21.323 28.117 -24.717 1.00 76.56 303 TYR A CA 1
ATOM 2452 C C . TYR A 1 303 ? -22.575 28.810 -25.262 1.00 76.56 303 TYR A C 1
ATOM 2454 O O . TYR A 1 303 ? -23.504 29.083 -24.504 1.00 76.56 303 TYR A O 1
ATOM 2462 N N . ASN A 1 304 ? -22.639 29.041 -26.575 1.00 78.00 304 ASN A N 1
ATOM 2463 C CA . ASN A 1 304 ? -23.819 29.619 -27.213 1.00 78.00 304 ASN A CA 1
ATOM 2464 C C . ASN A 1 304 ? -25.046 28.711 -27.050 1.00 78.00 304 ASN A C 1
ATOM 2466 O O . ASN A 1 304 ? -26.100 29.184 -26.632 1.00 78.00 304 ASN A O 1
ATOM 2470 N N . MET A 1 305 ? -24.915 27.408 -27.315 1.00 75.38 305 MET A N 1
ATOM 2471 C CA . MET A 1 305 ? -26.010 26.447 -27.148 1.00 75.38 305 MET A CA 1
ATOM 2472 C C . MET A 1 305 ? -26.505 26.391 -25.699 1.00 75.38 305 MET A C 1
ATOM 2474 O O . MET A 1 305 ? -27.714 26.407 -25.466 1.00 75.38 305 MET A O 1
ATOM 2478 N N . VAL A 1 306 ? -25.586 26.343 -24.733 1.00 75.06 306 VAL A N 1
ATOM 2479 C CA . VAL A 1 306 ? -25.908 26.281 -23.302 1.00 75.06 306 VAL A CA 1
ATOM 2480 C C . VAL A 1 306 ? -26.621 27.551 -22.850 1.00 75.06 306 VAL A C 1
ATOM 2482 O O . VAL A 1 306 ? -27.660 27.452 -22.206 1.00 75.06 306 VAL A O 1
ATOM 2485 N N . ASN A 1 307 ? -26.150 28.727 -23.268 1.00 77.38 307 ASN A N 1
ATOM 2486 C CA . ASN A 1 307 ? -26.789 30.002 -22.936 1.00 77.38 307 ASN A CA 1
ATOM 2487 C C . ASN A 1 307 ? -28.168 30.175 -23.594 1.00 77.38 307 ASN A C 1
ATOM 2489 O O . ASN A 1 307 ? -29.053 30.801 -23.012 1.00 77.38 307 ASN A O 1
ATOM 2493 N N . ILE A 1 308 ? -28.371 29.627 -24.798 1.00 76.38 308 ILE A N 1
ATOM 2494 C CA . ILE A 1 308 ? -29.665 29.674 -25.498 1.00 76.38 308 ILE A CA 1
ATOM 2495 C C . ILE A 1 308 ? -30.663 28.690 -24.877 1.00 76.38 308 ILE A C 1
ATOM 2497 O O . ILE A 1 308 ? -31.822 29.043 -24.662 1.00 76.38 308 ILE A O 1
ATOM 2501 N N . THR A 1 309 ? -30.225 27.460 -24.605 1.00 71.50 309 THR A N 1
ATOM 2502 C CA . THR A 1 309 ? -31.099 26.358 -24.164 1.00 71.50 309 THR A CA 1
ATOM 2503 C C . THR A 1 309 ? -31.390 26.430 -22.666 1.00 71.50 309 THR A C 1
ATOM 2505 O O . THR A 1 309 ? -32.503 26.138 -22.236 1.00 71.50 309 THR A O 1
ATOM 2508 N N . TYR A 1 310 ? -30.407 26.853 -21.870 1.00 74.50 310 TYR A N 1
ATOM 2509 C CA . TYR A 1 310 ? -30.458 26.881 -20.412 1.00 74.50 310 TYR A CA 1
ATOM 2510 C C . TYR A 1 310 ? -30.102 28.284 -19.909 1.00 74.50 310 TYR A C 1
ATOM 2512 O O . TYR A 1 310 ? -28.982 28.531 -19.462 1.00 74.50 310 TYR A O 1
ATOM 2520 N N . LYS A 1 311 ? -31.064 29.213 -19.996 1.00 74.31 311 LYS A N 1
ATOM 2521 C CA . LYS A 1 311 ? -30.891 30.626 -19.602 1.00 74.31 311 LYS A CA 1
ATOM 2522 C C . LYS A 1 311 ? -30.415 30.821 -18.156 1.00 74.31 311 LYS A C 1
ATOM 2524 O O . LYS A 1 311 ? -29.623 31.723 -17.917 1.00 74.31 311 LYS A O 1
ATOM 2529 N N . ASP A 1 312 ? -30.849 29.953 -17.241 1.00 77.81 312 ASP A N 1
ATOM 2530 C CA . ASP A 1 312 ? -30.531 30.013 -15.806 1.00 77.81 312 ASP A CA 1
ATOM 2531 C C . ASP A 1 312 ? -29.605 28.857 -15.379 1.00 77.81 312 ASP A C 1
ATOM 2533 O O . ASP A 1 312 ? -29.818 28.204 -14.356 1.00 77.81 312 ASP A O 1
ATOM 2537 N N . ASN A 1 313 ? -28.603 28.527 -16.202 1.00 76.56 313 ASN A N 1
ATOM 2538 C CA . ASN A 1 313 ? -27.662 27.463 -15.861 1.00 76.56 313 ASN A CA 1
ATOM 2539 C C . ASN A 1 313 ? -26.707 27.874 -14.725 1.00 76.56 313 ASN A C 1
ATOM 2541 O O . ASN A 1 313 ? -26.295 29.027 -14.604 1.00 76.56 313 ASN A O 1
ATOM 2545 N N . ILE A 1 314 ? -26.326 26.892 -13.905 1.00 72.00 314 ILE A N 1
ATOM 2546 C CA . ILE A 1 314 ? -25.242 27.019 -12.930 1.00 72.00 314 ILE A CA 1
ATOM 2547 C C . ILE A 1 314 ? -24.090 26.154 -13.427 1.00 72.00 314 ILE A C 1
ATOM 2549 O O . ILE A 1 314 ? -24.201 24.930 -13.503 1.00 72.00 314 ILE A O 1
ATOM 2553 N N . MET A 1 315 ? -22.974 26.794 -13.760 1.00 70.44 315 MET A N 1
ATOM 2554 C CA . MET A 1 315 ? -21.758 26.103 -14.174 1.00 70.44 315 MET A CA 1
ATOM 2555 C C . MET A 1 315 ? -21.007 25.597 -12.941 1.00 70.44 315 MET A C 1
ATOM 2557 O O . MET A 1 315 ? -20.461 26.386 -12.171 1.00 70.44 315 MET A O 1
ATOM 2561 N N . ILE A 1 316 ? -20.980 24.277 -12.755 1.00 66.25 316 ILE A N 1
ATOM 2562 C CA . ILE A 1 316 ? -20.238 23.623 -11.672 1.00 66.25 316 ILE A CA 1
ATOM 2563 C C . ILE A 1 316 ? -18.926 23.086 -12.240 1.00 66.25 316 ILE A C 1
ATOM 2565 O O . ILE A 1 316 ? -18.922 22.273 -13.163 1.00 66.25 316 ILE A O 1
ATOM 2569 N N . TYR A 1 317 ? -17.812 23.527 -11.665 1.00 69.06 317 TYR A N 1
ATOM 2570 C CA . TYR A 1 317 ? -16.471 23.090 -12.035 1.00 69.06 317 TYR A CA 1
ATOM 2571 C C . TYR A 1 317 ? -15.957 22.084 -11.004 1.00 69.06 317 TYR A C 1
ATOM 2573 O O . TYR A 1 317 ? -16.080 22.298 -9.800 1.00 69.06 317 TYR A O 1
ATOM 2581 N N . THR A 1 318 ? -15.402 20.967 -11.471 1.00 67.25 318 THR A N 1
ATOM 2582 C CA . THR A 1 318 ? -14.713 19.990 -10.612 1.00 67.25 318 THR A CA 1
ATOM 2583 C C . THR A 1 318 ? -13.238 20.352 -10.442 1.00 67.25 318 THR A C 1
ATOM 2585 O O . THR A 1 318 ? -12.711 21.161 -11.207 1.00 67.25 318 THR A O 1
ATOM 2588 N N . ASP A 1 319 ? -12.552 19.700 -9.500 1.00 49.28 319 ASP A N 1
ATOM 2589 C CA . ASP A 1 319 ? -11.111 19.856 -9.226 1.00 49.28 319 ASP A CA 1
ATOM 2590 C C . ASP A 1 319 ? -10.196 19.666 -10.459 1.00 49.28 319 ASP A C 1
ATOM 2592 O O . ASP A 1 319 ? -9.072 20.166 -10.500 1.00 49.28 319 ASP A O 1
ATOM 2596 N N . GLY A 1 320 ? -10.679 18.967 -11.490 1.00 53.53 320 GLY A N 1
ATOM 2597 C CA . GLY A 1 320 ? -10.003 18.775 -12.773 1.00 53.53 320 GLY A CA 1
ATOM 2598 C C . GLY A 1 320 ? -10.239 19.881 -13.810 1.00 53.53 320 GLY A C 1
ATOM 2599 O O . GLY A 1 320 ? -9.626 19.845 -14.882 1.00 53.53 320 GLY A O 1
ATOM 2600 N N . SER A 1 321 ? -11.118 20.846 -13.531 1.00 66.62 321 SER A N 1
ATOM 2601 C CA . SER A 1 321 ? -11.450 21.950 -14.440 1.00 66.62 321 SER A CA 1
ATOM 2602 C C . SER A 1 321 ? -10.333 22.981 -14.432 1.00 66.62 321 SER A C 1
ATOM 2604 O O . SER A 1 321 ? -9.915 23.431 -13.372 1.00 66.62 321 SER A O 1
ATOM 2606 N N . LYS A 1 322 ? -9.839 23.366 -15.608 1.00 55.22 322 LYS A N 1
ATOM 2607 C CA . LYS A 1 322 ? -8.742 24.330 -15.735 1.00 55.22 322 LYS A CA 1
ATOM 2608 C C . LYS A 1 322 ? -9.288 25.694 -16.120 1.00 55.22 322 LYS A C 1
ATOM 2610 O O . LYS A 1 322 ? -9.952 25.805 -17.147 1.00 55.22 322 LYS A O 1
ATOM 2615 N N . ILE A 1 323 ? -8.958 26.714 -15.338 1.00 64.69 323 ILE A N 1
ATOM 2616 C CA . ILE A 1 323 ? -9.075 28.114 -15.767 1.00 64.69 323 ILE A CA 1
ATOM 2617 C C . ILE A 1 323 ? -7.935 28.463 -16.736 1.00 64.69 323 ILE A C 1
ATOM 2619 O O . ILE A 1 323 ? -6.915 27.770 -16.780 1.00 64.69 323 ILE A O 1
ATOM 2623 N N . ASP A 1 324 ? -8.088 29.544 -17.506 1.00 56.06 324 ASP A N 1
ATOM 2624 C CA . ASP A 1 324 ? -7.101 29.993 -18.508 1.00 56.06 324 ASP A CA 1
ATOM 2625 C C . ASP A 1 324 ? -5.702 30.268 -17.919 1.00 56.06 324 ASP A C 1
ATOM 2627 O O . ASP A 1 324 ? -4.700 30.224 -18.632 1.00 56.06 324 ASP A O 1
ATOM 2631 N N . SER A 1 325 ? -5.609 30.479 -16.602 1.00 55.41 325 SER A N 1
ATOM 2632 C CA . SER A 1 325 ? -4.355 30.607 -15.847 1.00 55.41 325 SER A CA 1
ATOM 2633 C C . SER A 1 325 ? -3.689 29.268 -15.480 1.00 55.41 325 SER A C 1
ATOM 2635 O O . SER A 1 325 ? -2.618 29.256 -14.878 1.00 55.41 325 SER A O 1
ATOM 2637 N N . GLY A 1 326 ? -4.282 28.129 -15.851 1.00 46.25 326 GLY A N 1
ATOM 2638 C CA . GLY A 1 326 ? -3.688 26.796 -15.723 1.00 46.25 326 GLY A CA 1
ATOM 2639 C C . GLY A 1 326 ? -3.792 26.139 -14.343 1.00 46.25 326 GLY A C 1
ATOM 2640 O O . GLY A 1 326 ? -3.300 25.019 -14.182 1.00 46.25 326 GLY A O 1
ATOM 2641 N N . SER A 1 327 ? -4.442 26.781 -13.375 1.00 42.47 327 SER A N 1
ATOM 2642 C CA . SER A 1 327 ? -4.747 26.185 -12.070 1.00 42.47 327 SER A CA 1
ATOM 2643 C C . SER A 1 327 ? -6.142 25.554 -12.081 1.00 42.47 327 SER A C 1
ATOM 2645 O O . SER A 1 327 ? -7.004 25.970 -12.853 1.00 42.47 327 SER A O 1
ATOM 2647 N N . GLY A 1 328 ? -6.344 24.505 -11.281 1.00 44.62 328 GLY A N 1
ATOM 2648 C CA . GLY A 1 328 ? -7.681 23.962 -11.021 1.00 44.62 328 GLY A CA 1
ATOM 2649 C C . GLY A 1 328 ? -8.581 25.028 -10.388 1.00 44.62 328 GLY A C 1
ATOM 2650 O O . GLY A 1 328 ? -8.050 25.952 -9.766 1.00 44.62 328 GLY A O 1
ATOM 2651 N N . ALA A 1 329 ? -9.895 24.927 -10.599 1.00 38.69 329 ALA A N 1
ATOM 2652 C CA . ALA A 1 329 ? -10.890 25.780 -9.940 1.00 38.69 329 ALA A CA 1
ATOM 2653 C C . ALA A 1 329 ? -10.777 25.744 -8.407 1.00 38.69 329 ALA A C 1
ATOM 2655 O O . ALA A 1 329 ? -10.485 24.650 -7.863 1.00 38.69 329 ALA A O 1
#